Protein AF-A0A660Y628-F1 (afdb_monomer_lite)

Sequence (204 aa):
MGDTSALDGAYSADVEMEMPLGSCGSSYVHLEGGDGSGVTDEVPGSSADARGQAGSVFSVAEFVWELPVGEKFSMALGKLDPTALFDGNEFANDECTQFLADMFVNTTALPWPDYAPGIKLSFLPRGEEGSAISLGIFKADAAWDDMTEDLFAIGEVDLKLLGGNYRAYLWRGSGSWGVGVSLDQPISSHLGAFARFGAPSDPV

pLDDT: mean 91.01, std 10.16, range [39.12, 98.81]

Radius of gyration: 18.22 Å; chains: 1; bounding box: 46×40×44 Å

Structure (mmCIF, N/CA/C/O backbone):
data_AF-A0A660Y628-F1
#
_entry.id   AF-A0A660Y628-F1
#
loop_
_atom_site.group_PDB
_atom_site.id
_atom_site.type_symbol
_atom_site.label_atom_id
_atom_site.label_alt_id
_atom_site.label_comp_id
_atom_site.label_asym_id
_atom_site.label_entity_id
_atom_site.label_seq_id
_atom_site.pdbx_PDB_ins_code
_atom_site.Cartn_x
_atom_site.Cartn_y
_atom_site.Cartn_z
_atom_site.occupancy
_atom_site.B_iso_or_equiv
_atom_site.auth_seq_id
_atom_site.auth_comp_id
_atom_site.auth_asym_id
_atom_site.auth_atom_id
_atom_site.pdbx_PDB_model_num
ATOM 1 N N . MET A 1 1 ? 29.974 -14.293 -25.864 1.00 39.12 1 MET A N 1
ATOM 2 C CA . MET A 1 1 ? 30.949 -14.501 -24.778 1.00 39.12 1 MET A CA 1
ATOM 3 C C . MET A 1 1 ? 30.103 -14.501 -23.528 1.00 39.12 1 MET A C 1
ATOM 5 O O . MET A 1 1 ? 29.488 -13.479 -23.276 1.00 39.12 1 MET A O 1
ATOM 9 N N . GLY A 1 2 ? 29.892 -15.675 -22.928 1.00 46.97 2 GLY A N 1
ATOM 10 C CA . GLY A 1 2 ? 29.049 -15.800 -21.741 1.00 46.97 2 GLY A CA 1
ATOM 11 C C . GLY A 1 2 ? 29.757 -15.125 -20.584 1.00 46.97 2 GLY A C 1
ATOM 12 O O . GLY A 1 2 ? 30.952 -15.366 -20.399 1.00 46.97 2 GLY A O 1
ATOM 13 N N . ASP A 1 3 ? 29.047 -14.243 -19.899 1.00 53.09 3 ASP A N 1
ATOM 14 C CA . ASP A 1 3 ? 29.540 -13.676 -18.661 1.00 53.09 3 ASP A CA 1
ATOM 15 C C . ASP A 1 3 ? 29.746 -14.832 -17.677 1.00 53.09 3 ASP A C 1
ATOM 17 O O . ASP A 1 3 ? 28.879 -15.687 -17.508 1.00 53.09 3 ASP A O 1
ATOM 21 N N . THR A 1 4 ? 30.951 -14.943 -17.133 1.00 50.12 4 THR A N 1
ATOM 22 C CA . THR A 1 4 ? 31.323 -15.987 -16.170 1.00 50.12 4 THR A CA 1
ATOM 23 C C . THR A 1 4 ? 31.282 -15.419 -14.758 1.00 50.12 4 THR A C 1
ATOM 25 O O . THR A 1 4 ? 32.195 -15.671 -13.969 1.00 50.12 4 THR A O 1
ATOM 28 N N . SER A 1 5 ? 30.261 -14.622 -14.440 1.00 57.72 5 SER A N 1
ATOM 29 C CA . SER A 1 5 ? 29.914 -14.407 -13.041 1.00 57.72 5 SER A CA 1
ATOM 30 C C . SER A 1 5 ? 29.309 -15.710 -12.533 1.00 57.72 5 SER A C 1
ATOM 32 O O . SER A 1 5 ? 28.348 -16.221 -13.090 1.00 57.72 5 SER A O 1
ATOM 34 N N . ALA A 1 6 ? 29.929 -16.321 -11.528 1.00 60.81 6 ALA A N 1
ATOM 35 C CA . ALA A 1 6 ? 29.374 -17.504 -10.871 1.00 60.81 6 ALA A CA 1
ATOM 36 C C . ALA A 1 6 ? 28.391 -17.124 -9.748 1.00 60.81 6 ALA A C 1
ATOM 38 O O . ALA A 1 6 ? 28.009 -17.990 -8.961 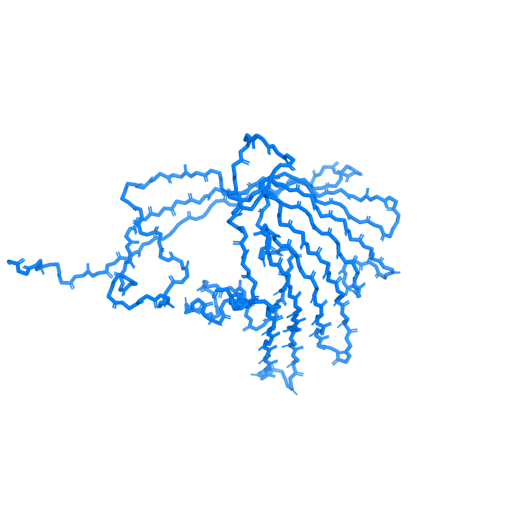1.00 60.81 6 ALA A O 1
ATOM 39 N N . LEU A 1 7 ? 28.073 -15.832 -9.607 1.00 70.62 7 LEU A N 1
ATOM 40 C CA . LEU A 1 7 ? 27.334 -15.302 -8.472 1.00 70.62 7 LEU A CA 1
ATOM 41 C C . LEU A 1 7 ? 26.467 -14.119 -8.917 1.00 70.62 7 LEU A C 1
ATOM 43 O O . LEU A 1 7 ? 26.954 -12.996 -9.041 1.00 70.62 7 LEU A O 1
ATOM 47 N N . ASP A 1 8 ? 25.185 -14.403 -9.126 1.00 81.00 8 ASP A N 1
ATOM 48 C CA . ASP A 1 8 ? 24.147 -13.420 -9.445 1.00 81.00 8 ASP A CA 1
ATOM 49 C C . ASP A 1 8 ? 23.536 -12.943 -8.126 1.00 81.00 8 ASP A C 1
ATOM 51 O O . ASP A 1 8 ? 22.526 -13.447 -7.633 1.00 81.00 8 ASP A O 1
ATOM 55 N N . GLY A 1 9 ? 24.278 -12.058 -7.460 1.00 84.75 9 GLY A N 1
ATOM 56 C CA . GLY A 1 9 ? 23.916 -11.506 -6.160 1.00 84.75 9 GLY A CA 1
ATOM 57 C C . GLY A 1 9 ? 23.172 -10.181 -6.288 1.00 84.75 9 GLY A C 1
ATOM 58 O O . GLY A 1 9 ? 23.475 -9.372 -7.162 1.00 84.75 9 GLY A O 1
ATOM 59 N N . ALA A 1 10 ? 22.251 -9.948 -5.362 1.00 88.31 10 ALA A N 1
ATOM 60 C CA . ALA A 1 10 ? 21.680 -8.638 -5.081 1.00 88.31 10 ALA A CA 1
ATOM 61 C C . ALA A 1 10 ? 21.773 -8.362 -3.581 1.00 88.31 10 ALA A C 1
ATOM 63 O O . ALA A 1 10 ? 21.861 -9.292 -2.772 1.00 88.31 10 ALA A O 1
ATOM 64 N N . TYR A 1 11 ? 21.760 -7.085 -3.222 1.00 87.56 11 TYR A N 1
ATOM 65 C CA . TYR A 1 11 ? 21.512 -6.660 -1.854 1.00 87.56 11 TYR A CA 1
ATOM 66 C C . TYR A 1 11 ? 20.713 -5.355 -1.843 1.00 87.56 11 TYR A C 1
ATOM 68 O O . TYR A 1 11 ? 20.918 -4.482 -2.691 1.00 87.56 11 TYR A O 1
ATOM 76 N N . SER A 1 12 ? 19.872 -5.217 -0.831 1.00 88.75 12 SER A N 1
ATOM 77 C CA . SER A 1 12 ? 19.152 -4.010 -0.438 1.00 88.75 12 SER A CA 1
ATOM 78 C C . SER A 1 12 ? 19.616 -3.582 0.958 1.00 88.75 12 SER A C 1
ATOM 80 O O . SER A 1 12 ? 20.289 -4.332 1.681 1.00 88.75 12 SER A O 1
ATOM 82 N N . ALA A 1 13 ? 19.366 -2.326 1.303 1.00 89.69 13 ALA A N 1
ATOM 83 C CA . ALA A 1 13 ? 19.596 -1.803 2.635 1.00 89.69 13 ALA A CA 1
ATOM 84 C C . ALA A 1 13 ? 18.708 -0.587 2.879 1.00 89.69 13 ALA A C 1
ATOM 86 O O . ALA A 1 13 ? 18.775 0.388 2.124 1.00 89.69 13 ALA A O 1
ATOM 87 N N . ASP A 1 14 ? 18.019 -0.614 4.015 1.00 90.75 14 ASP A N 1
ATOM 88 C CA . ASP A 1 14 ? 17.012 0.382 4.363 1.00 90.75 14 ASP A CA 1
ATOM 89 C C . ASP A 1 14 ? 17.376 1.114 5.648 1.00 90.75 14 ASP A C 1
ATOM 91 O O . ASP A 1 14 ? 17.946 0.564 6.599 1.00 90.75 14 ASP A O 1
ATOM 95 N N . VAL A 1 15 ? 17.068 2.406 5.666 1.00 93.31 15 VAL A N 1
ATOM 96 C CA . VAL A 1 15 ? 17.142 3.250 6.854 1.00 93.31 15 VAL A CA 1
ATOM 97 C C . VAL A 1 15 ? 15.806 3.945 7.023 1.00 93.31 15 VAL A C 1
ATOM 99 O O . VAL A 1 15 ? 15.477 4.891 6.306 1.00 93.31 15 VAL A O 1
ATOM 102 N N . GLU A 1 16 ? 15.077 3.499 8.035 1.00 95.25 16 GLU A N 1
ATOM 103 C CA . GLU A 1 16 ? 13.760 4.007 8.385 1.00 95.25 16 GLU A CA 1
ATOM 104 C C . GLU A 1 16 ? 13.816 4.852 9.659 1.00 95.25 16 GLU A C 1
ATOM 106 O O . GLU A 1 16 ? 14.519 4.538 10.627 1.00 95.25 16 GLU A O 1
ATOM 111 N N . MET A 1 17 ? 13.076 5.956 9.665 1.00 96.75 17 MET A N 1
ATOM 112 C CA . MET A 1 17 ? 12.971 6.861 10.803 1.00 96.75 17 MET A CA 1
ATOM 113 C C . MET A 1 17 ? 11.523 7.284 11.000 1.00 96.75 17 MET A C 1
ATOM 115 O O . MET A 1 17 ? 10.936 7.905 10.119 1.00 96.75 17 MET A O 1
ATOM 119 N N . GLU A 1 18 ? 10.989 7.042 12.195 1.00 96.69 18 GLU A N 1
ATOM 120 C CA . GLU A 1 18 ? 9.685 7.546 12.616 1.00 96.69 18 GLU A CA 1
ATOM 121 C C . GLU A 1 18 ? 9.848 8.630 13.690 1.00 96.69 18 GLU A C 1
ATOM 123 O O . GLU A 1 18 ? 10.599 8.492 14.662 1.00 96.69 18 GLU A O 1
ATOM 128 N N . MET A 1 19 ? 9.144 9.743 13.509 1.00 96.06 19 MET A N 1
ATOM 129 C CA . MET A 1 19 ? 9.219 10.926 14.354 1.00 96.06 19 MET A CA 1
ATOM 130 C C . MET A 1 19 ? 7.818 11.293 14.857 1.00 96.06 19 MET A C 1
ATOM 132 O O . MET A 1 19 ? 7.017 11.831 14.089 1.00 96.06 19 MET A O 1
ATOM 136 N N . PRO A 1 20 ? 7.499 11.081 16.147 1.00 95.38 20 PRO A N 1
ATOM 137 C CA . PRO A 1 20 ? 6.238 11.543 16.713 1.00 95.38 20 PRO A CA 1
ATOM 138 C C . PRO A 1 20 ? 6.240 13.073 16.848 1.00 95.38 20 PRO A C 1
ATOM 140 O O . PRO A 1 20 ? 7.142 13.664 17.444 1.00 95.38 20 PRO A O 1
ATOM 143 N N . LEU A 1 21 ? 5.193 13.725 16.342 1.00 94.19 21 LEU A N 1
ATOM 144 C CA . LEU A 1 21 ? 5.016 15.185 16.326 1.00 94.19 21 LEU A CA 1
ATOM 145 C C . LEU A 1 21 ? 3.908 15.650 17.292 1.00 94.19 21 LEU A C 1
ATOM 147 O O . LEU A 1 21 ? 3.338 16.737 17.153 1.00 94.19 21 LEU A O 1
ATOM 151 N N . GLY A 1 22 ? 3.592 14.829 18.296 1.00 91.25 22 GLY A N 1
ATOM 152 C CA . GLY A 1 22 ? 2.553 15.107 19.285 1.00 91.25 22 GLY A CA 1
ATOM 153 C C . GLY A 1 22 ? 1.164 15.172 18.647 1.00 91.25 22 GLY A C 1
ATOM 154 O O . GLY A 1 22 ? 0.771 14.278 17.908 1.00 91.25 22 GLY A O 1
ATOM 155 N N . SER A 1 23 ? 0.403 16.239 18.912 1.00 89.19 23 SER A N 1
ATOM 156 C CA . SER A 1 23 ? -0.945 16.401 18.339 1.00 89.19 23 SER A CA 1
ATOM 157 C C . SER A 1 23 ? -0.955 16.623 16.823 1.00 89.19 23 SER A C 1
ATOM 159 O O . SER A 1 23 ? -2.022 16.590 16.219 1.00 89.19 23 SER A O 1
ATOM 161 N N . CYS A 1 24 ? 0.205 16.890 16.216 1.00 89.00 24 CYS A N 1
ATOM 162 C CA . CYS A 1 24 ? 0.350 17.073 14.773 1.00 89.00 24 CYS A CA 1
ATOM 163 C C . CYS A 1 24 ? 0.546 15.749 14.012 1.00 89.00 24 CYS A C 1
ATOM 165 O O . CYS A 1 24 ? 0.748 15.795 12.801 1.00 89.00 24 CYS A O 1
ATOM 167 N N . GLY A 1 25 ? 0.487 14.604 14.707 1.00 94.06 25 GLY A N 1
ATOM 168 C CA . GLY A 1 25 ? 0.642 13.269 14.129 1.00 94.06 25 GLY A CA 1
ATOM 169 C C . GLY A 1 25 ? 2.081 12.756 14.175 1.00 94.06 25 GLY A C 1
ATOM 170 O O . GLY A 1 25 ? 2.787 13.002 15.156 1.00 94.06 25 GLY A O 1
ATOM 171 N N . SER A 1 26 ? 2.511 12.050 13.136 1.00 96.81 26 SER A N 1
ATOM 172 C CA . SER A 1 26 ? 3.843 11.450 12.999 1.00 96.81 26 SER A CA 1
ATOM 173 C C . SER A 1 26 ? 4.411 11.728 11.610 1.00 96.81 26 SER A C 1
ATOM 175 O O . SER A 1 26 ? 3.690 12.034 10.660 1.00 96.81 26 SER A O 1
ATOM 177 N N . SER A 1 27 ? 5.731 11.661 11.485 1.00 97.25 27 SER A N 1
ATOM 178 C CA . SER A 1 27 ? 6.386 11.639 10.183 1.00 97.25 27 SER A CA 1
ATOM 179 C C . SER A 1 27 ? 7.268 10.412 10.074 1.00 97.25 27 SER A C 1
ATOM 181 O O . SER A 1 27 ? 7.942 10.054 11.037 1.00 97.25 27 SER A O 1
ATOM 183 N N . TYR A 1 28 ? 7.253 9.795 8.903 1.00 97.38 28 TYR A N 1
ATOM 184 C CA . TYR A 1 28 ? 8.065 8.643 8.558 1.00 97.38 28 TYR A CA 1
ATOM 185 C C . TYR A 1 28 ? 8.943 8.984 7.355 1.00 97.38 28 TYR A C 1
ATOM 187 O O . TYR A 1 28 ? 8.495 9.635 6.407 1.00 97.38 28 TYR A O 1
ATOM 195 N N . VAL A 1 29 ? 10.210 8.587 7.417 1.00 97.25 29 VAL A N 1
ATOM 196 C CA . VAL A 1 29 ? 11.184 8.756 6.339 1.00 97.25 29 VAL A CA 1
ATOM 197 C C . VAL A 1 29 ? 11.852 7.421 6.084 1.00 97.25 29 VAL A C 1
ATOM 199 O O . VAL A 1 29 ? 12.426 6.844 7.006 1.00 97.25 29 VAL A O 1
ATOM 202 N N . HIS A 1 30 ? 11.836 6.997 4.826 1.00 95.44 30 HIS A N 1
ATOM 203 C CA . HIS A 1 30 ? 12.482 5.780 4.362 1.00 95.44 30 HIS A CA 1
ATOM 204 C C . HIS A 1 30 ? 13.565 6.143 3.348 1.00 95.44 30 HIS A C 1
ATOM 206 O O . HIS A 1 30 ? 13.298 6.777 2.319 1.00 95.44 30 HIS A O 1
ATOM 212 N N . LEU A 1 31 ? 14.806 5.782 3.665 1.00 93.88 31 LEU A N 1
ATOM 213 C CA . LEU A 1 31 ? 15.920 5.823 2.732 1.00 93.88 31 LEU A CA 1
ATOM 214 C C . LEU A 1 31 ? 16.268 4.404 2.313 1.00 93.88 31 LEU A C 1
ATOM 216 O O . LEU A 1 31 ? 16.590 3.584 3.163 1.00 93.88 31 LEU A O 1
ATOM 220 N N . GLU A 1 32 ? 16.309 4.174 1.015 1.00 90.38 32 GLU A N 1
ATOM 221 C CA . GLU A 1 32 ? 16.529 2.850 0.451 1.00 90.38 32 GLU A CA 1
ATOM 222 C C . GLU A 1 32 ? 17.784 2.897 -0.425 1.00 90.38 32 GLU A C 1
ATOM 224 O O . GLU A 1 32 ? 17.985 3.839 -1.208 1.00 90.38 32 GLU A O 1
ATOM 229 N N . GLY A 1 33 ? 18.632 1.875 -0.328 1.00 89.69 33 GLY A N 1
ATOM 230 C CA . GLY A 1 33 ? 19.853 1.680 -1.112 1.00 89.69 33 GLY A CA 1
ATOM 231 C C . GLY A 1 33 ? 19.988 0.223 -1.556 1.00 89.69 33 GLY A C 1
ATOM 232 O O . GLY A 1 33 ? 19.339 -0.657 -1.014 1.00 89.69 33 GLY A O 1
ATOM 233 N N . GLY A 1 34 ? 20.800 -0.058 -2.568 1.00 88.38 34 GLY A N 1
ATOM 234 C CA . GLY A 1 34 ? 21.038 -1.436 -3.002 1.00 88.38 34 GLY A CA 1
ATOM 235 C C . GLY A 1 34 ? 21.806 -1.518 -4.311 1.00 88.38 34 GLY A C 1
ATOM 236 O O . GLY A 1 34 ? 22.102 -0.487 -4.918 1.00 88.38 34 GLY A O 1
ATOM 237 N N . ASP A 1 35 ? 22.171 -2.732 -4.708 1.00 87.62 35 ASP A N 1
ATOM 238 C CA . ASP A 1 35 ? 22.799 -3.019 -6.000 1.00 87.62 35 ASP A CA 1
ATOM 239 C C . ASP A 1 35 ? 22.496 -4.463 -6.433 1.00 87.62 35 ASP A C 1
ATOM 241 O O . ASP A 1 35 ? 22.341 -5.365 -5.603 1.00 87.62 35 ASP A O 1
ATOM 245 N N . GLY A 1 36 ? 22.471 -4.675 -7.746 1.00 87.69 36 GLY A N 1
ATOM 246 C CA . GLY A 1 36 ? 22.291 -5.976 -8.381 1.00 87.69 36 GLY A CA 1
ATOM 247 C C . GLY A 1 36 ? 20.835 -6.360 -8.658 1.00 87.69 36 GLY A C 1
ATOM 248 O O . GLY A 1 36 ? 19.901 -5.977 -7.952 1.00 87.69 36 GLY A O 1
ATOM 249 N N . SER A 1 37 ? 20.656 -7.149 -9.719 1.00 87.25 37 SER A N 1
ATOM 250 C CA . SER A 1 37 ? 19.373 -7.764 -10.095 1.00 87.25 37 SER A CA 1
ATOM 251 C C . SER A 1 37 ? 19.186 -9.156 -9.485 1.00 87.25 37 SER A C 1
ATOM 253 O O . SER A 1 37 ? 18.087 -9.702 -9.526 1.00 87.25 37 SER A O 1
ATOM 255 N N . GLY A 1 38 ? 20.246 -9.750 -8.926 1.00 87.75 38 GLY A N 1
ATOM 256 C CA . GLY A 1 38 ? 20.218 -11.146 -8.503 1.00 87.75 38 GLY A CA 1
ATOM 257 C C . GLY A 1 38 ? 19.884 -12.039 -9.695 1.00 87.75 38 GLY A C 1
ATOM 258 O O . GLY A 1 38 ? 20.383 -11.785 -10.777 1.00 87.75 38 GLY A O 1
ATOM 259 N N . VAL A 1 39 ? 19.000 -13.017 -9.496 1.00 88.75 39 VAL A N 1
ATOM 260 C CA . VAL A 1 39 ? 18.474 -13.893 -10.565 1.00 88.75 39 VAL A CA 1
ATOM 261 C C . VAL A 1 39 ? 17.236 -13.322 -11.278 1.00 88.75 39 VAL A C 1
ATOM 263 O O . VAL A 1 39 ? 16.619 -14.002 -12.103 1.00 88.75 39 VAL A O 1
ATOM 266 N N . THR A 1 40 ? 16.799 -12.110 -10.916 1.00 88.06 40 THR A N 1
ATOM 267 C CA . THR A 1 40 ? 15.555 -11.507 -11.426 1.00 88.06 40 THR A CA 1
ATOM 268 C C . THR A 1 40 ? 15.677 -11.068 -12.889 1.00 88.06 40 THR A C 1
ATOM 270 O O . THR A 1 40 ? 14.671 -10.962 -13.590 1.00 88.06 40 THR A O 1
ATOM 273 N N . ASP A 1 41 ? 16.890 -10.845 -13.392 1.00 86.50 41 ASP A N 1
ATOM 274 C CA . ASP A 1 41 ? 17.153 -10.574 -14.807 1.00 86.50 41 ASP A CA 1
ATOM 275 C C . ASP A 1 41 ? 17.005 -11.822 -15.697 1.00 86.50 41 ASP A C 1
ATOM 277 O O . ASP A 1 41 ? 16.574 -11.687 -16.847 1.00 86.50 41 ASP A O 1
ATOM 281 N N . GLU A 1 42 ? 17.253 -13.035 -15.185 1.00 89.56 42 GLU A N 1
ATOM 282 C CA . GLU A 1 42 ? 16.876 -14.277 -15.880 1.00 89.56 42 GLU A CA 1
ATOM 283 C C . GLU A 1 42 ? 15.440 -14.734 -15.603 1.00 89.56 42 GLU A C 1
ATOM 285 O O . GLU A 1 42 ? 14.797 -15.320 -16.484 1.00 89.56 42 GLU A O 1
ATOM 290 N N . VAL A 1 43 ? 14.940 -14.507 -14.385 1.00 89.38 43 VAL A N 1
ATOM 291 C CA . VAL A 1 43 ? 13.608 -14.928 -13.932 1.00 89.38 43 VAL A CA 1
ATOM 292 C C . VAL A 1 43 ? 12.826 -13.713 -13.419 1.00 89.38 43 VAL A C 1
ATOM 294 O O . VAL A 1 43 ? 12.764 -13.476 -12.214 1.00 89.38 43 VAL A O 1
ATOM 297 N N . PRO A 1 44 ? 12.179 -12.946 -14.316 1.00 89.31 44 PRO A N 1
ATOM 298 C CA . PRO A 1 44 ? 11.435 -11.752 -13.927 1.00 89.31 44 PRO A CA 1
ATOM 299 C C . PRO A 1 44 ? 10.390 -12.031 -12.839 1.00 89.31 44 PRO A C 1
ATOM 301 O O . PRO A 1 44 ? 9.612 -12.984 -12.945 1.00 89.31 44 PRO A O 1
ATOM 304 N N . GLY A 1 45 ? 10.368 -11.181 -11.811 1.00 87.06 45 GLY A N 1
ATOM 305 C CA . GLY A 1 45 ? 9.453 -11.267 -10.669 1.00 87.06 45 GLY A CA 1
ATOM 306 C C . GLY A 1 45 ? 9.820 -12.311 -9.608 1.00 87.06 45 GLY A C 1
ATOM 307 O O . GLY A 1 45 ? 8.965 -12.725 -8.822 1.00 87.06 45 GLY A O 1
ATOM 308 N N . SER A 1 46 ? 11.065 -12.803 -9.610 1.00 88.62 46 SER A N 1
ATOM 309 C CA . SER A 1 46 ? 11.544 -13.748 -8.595 1.00 88.62 46 SER A CA 1
ATOM 310 C C . SER A 1 46 ? 11.878 -13.112 -7.246 1.00 88.62 46 SER A C 1
ATOM 312 O O . SER A 1 46 ? 11.910 -13.831 -6.247 1.00 88.62 46 SER A O 1
ATOM 314 N N . SER A 1 47 ? 12.165 -11.809 -7.228 1.00 88.88 47 SER A N 1
ATOM 315 C CA . SER A 1 47 ? 12.568 -11.066 -6.036 1.00 88.88 47 SER A CA 1
ATOM 316 C C . SER A 1 47 ? 12.094 -9.621 -6.142 1.00 88.88 47 SER A C 1
ATOM 318 O O . SER A 1 47 ? 12.682 -8.856 -6.909 1.00 88.88 47 SER A O 1
ATOM 320 N N . ALA A 1 48 ? 11.108 -9.255 -5.327 1.00 86.94 48 ALA A N 1
ATOM 321 C CA . ALA A 1 48 ? 10.590 -7.892 -5.238 1.00 86.94 48 ALA A CA 1
ATOM 322 C C . ALA A 1 48 ? 11.625 -6.916 -4.649 1.00 86.94 48 ALA A C 1
ATOM 324 O O . ALA A 1 48 ? 11.589 -5.729 -4.939 1.00 86.94 48 ALA A O 1
ATOM 325 N N . ASP A 1 49 ? 12.600 -7.443 -3.904 1.00 85.75 49 ASP A N 1
ATOM 326 C CA . ASP A 1 49 ? 13.691 -6.689 -3.272 1.00 85.75 49 ASP A CA 1
ATOM 327 C C . ASP A 1 49 ? 14.932 -6.508 -4.185 1.00 85.75 49 ASP A C 1
ATOM 329 O O . ASP A 1 49 ? 15.976 -5.982 -3.799 1.00 85.75 49 ASP A O 1
ATOM 333 N N . ALA A 1 50 ? 14.877 -7.006 -5.429 1.00 85.75 50 ALA A N 1
ATOM 334 C CA . ALA A 1 50 ? 15.988 -6.862 -6.370 1.00 85.75 50 ALA A CA 1
ATOM 335 C C . ALA A 1 50 ? 15.926 -5.499 -7.078 1.00 85.75 50 ALA A C 1
ATOM 337 O O . ALA A 1 50 ? 15.026 -5.225 -7.867 1.00 85.75 50 ALA A O 1
ATOM 338 N N . ARG A 1 51 ? 16.933 -4.654 -6.846 1.00 79.00 51 ARG A N 1
ATOM 339 C CA . ARG A 1 51 ? 16.910 -3.233 -7.244 1.00 79.00 51 ARG A CA 1
ATOM 340 C C . ARG A 1 51 ? 17.259 -3.008 -8.713 1.00 79.00 51 ARG A C 1
ATOM 342 O O . ARG A 1 51 ? 16.858 -2.004 -9.297 1.00 79.00 51 ARG A O 1
ATOM 349 N N . GLY A 1 52 ? 18.077 -3.887 -9.298 1.00 72.06 52 GLY A N 1
ATOM 350 C CA . GLY A 1 52 ? 18.519 -3.806 -10.698 1.00 72.06 52 GLY A CA 1
ATOM 351 C C . GLY A 1 52 ? 19.285 -2.529 -11.083 1.00 72.06 52 GLY A C 1
ATOM 352 O O . GLY A 1 52 ? 19.595 -2.323 -12.258 1.00 72.06 52 GLY A O 1
ATOM 353 N N . GLN A 1 53 ? 19.602 -1.659 -10.118 1.00 64.44 53 GLN A N 1
ATOM 354 C CA . GLN A 1 53 ? 20.356 -0.425 -10.315 1.00 64.44 53 GLN A CA 1
ATOM 355 C C . GLN A 1 53 ? 21.832 -0.645 -10.004 1.00 64.44 53 GLN A C 1
ATOM 357 O O . GLN A 1 53 ? 22.170 -1.207 -8.970 1.00 64.44 53 GLN A O 1
ATOM 362 N N . ALA A 1 54 ? 22.699 -0.142 -10.885 1.00 58.84 54 ALA A N 1
ATOM 363 C CA . ALA A 1 54 ? 24.139 -0.133 -10.671 1.00 58.84 54 ALA A CA 1
ATOM 364 C C . ALA A 1 54 ? 24.558 1.117 -9.886 1.00 58.84 54 ALA A C 1
ATOM 366 O O . ALA A 1 54 ? 24.308 2.244 -10.324 1.00 58.84 54 ALA A O 1
ATOM 367 N N . GLY A 1 55 ? 25.283 0.917 -8.785 1.00 61.81 55 GLY A N 1
ATOM 368 C CA . GLY A 1 55 ? 25.808 2.001 -7.963 1.00 61.81 55 GLY A CA 1
ATOM 369 C C . GLY A 1 55 ? 24.966 2.217 -6.713 1.00 61.81 55 GLY A C 1
ATOM 370 O O . GLY A 1 55 ? 23.874 2.764 -6.772 1.00 61.81 55 GLY A O 1
ATOM 371 N N . SER A 1 56 ? 25.544 1.824 -5.581 1.00 63.41 56 SER A N 1
ATOM 372 C CA . SER A 1 56 ? 25.012 1.816 -4.214 1.00 63.41 56 SER A CA 1
ATOM 373 C C . SER A 1 56 ? 24.571 3.192 -3.675 1.00 63.41 56 SER A C 1
ATOM 375 O O . SER A 1 56 ? 25.134 3.703 -2.702 1.00 63.41 56 SER A O 1
ATOM 377 N N . VAL A 1 57 ? 23.600 3.844 -4.309 1.00 75.62 57 VAL A N 1
ATOM 378 C CA . VAL A 1 57 ? 23.119 5.169 -3.914 1.00 75.62 57 VAL A CA 1
ATOM 379 C C . VAL A 1 57 ? 21.877 5.013 -3.049 1.00 75.62 57 VAL A C 1
ATOM 381 O O . VAL A 1 57 ? 20.870 4.471 -3.486 1.00 75.62 57 VAL A O 1
ATOM 384 N N . PHE A 1 58 ? 21.944 5.529 -1.822 1.00 85.12 58 PHE A N 1
ATOM 385 C CA . PHE A 1 58 ? 20.752 5.719 -1.005 1.00 85.12 58 PHE A CA 1
ATOM 386 C C . PHE A 1 58 ? 19.926 6.873 -1.563 1.00 85.12 58 PHE A C 1
ATOM 388 O O . PHE A 1 58 ? 20.451 7.967 -1.799 1.00 85.12 58 PHE A O 1
ATOM 395 N N . SER A 1 59 ? 18.630 6.644 -1.727 1.00 89.12 59 SER A N 1
ATOM 396 C CA . SER A 1 59 ? 17.667 7.659 -2.138 1.00 89.12 59 SER A CA 1
ATOM 397 C C . SER A 1 59 ? 16.523 7.740 -1.135 1.00 89.12 59 SER A C 1
ATOM 399 O O . SER A 1 59 ? 16.283 6.802 -0.383 1.00 89.12 59 SER A O 1
ATOM 401 N N . VAL A 1 60 ? 15.830 8.879 -1.100 1.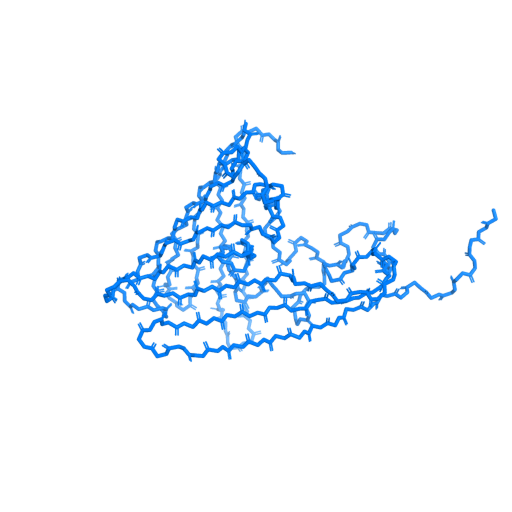00 90.94 60 VAL A N 1
ATOM 402 C CA . VAL A 1 60 ? 14.594 8.998 -0.320 1.00 90.94 60 VAL A CA 1
ATOM 403 C C . VAL A 1 60 ? 13.506 8.224 -1.059 1.00 90.94 60 VAL A C 1
ATOM 405 O O . VAL A 1 60 ? 12.995 8.713 -2.073 1.00 90.94 60 VAL A O 1
ATOM 408 N N . ALA A 1 61 ? 13.170 7.036 -0.564 1.00 92.25 61 ALA A N 1
ATOM 409 C CA . ALA A 1 61 ? 12.053 6.241 -1.055 1.00 92.25 61 ALA A CA 1
ATOM 410 C C . ALA A 1 61 ? 10.747 6.910 -0.620 1.00 92.25 61 ALA A C 1
ATOM 412 O O . ALA A 1 61 ? 10.012 7.412 -1.469 1.00 92.25 61 ALA A O 1
ATOM 413 N N . GLU A 1 62 ? 10.564 7.101 0.688 1.00 96.06 62 GLU A N 1
ATOM 414 C CA . GLU A 1 62 ? 9.339 7.662 1.257 1.00 96.06 62 GLU A CA 1
ATOM 415 C C . GLU A 1 62 ? 9.593 8.858 2.168 1.00 96.06 62 GLU A C 1
ATOM 417 O O . GLU A 1 62 ? 10.581 8.953 2.902 1.00 96.06 62 GLU A O 1
ATOM 422 N N . PHE A 1 63 ? 8.632 9.772 2.139 1.00 97.12 63 PHE A N 1
ATOM 423 C CA . PHE A 1 63 ? 8.451 10.810 3.135 1.00 97.12 63 PHE A CA 1
ATOM 424 C C . PHE A 1 63 ? 6.956 10.926 3.395 1.00 97.12 63 PHE A C 1
ATOM 426 O O . PHE A 1 63 ? 6.216 11.433 2.549 1.00 97.12 63 PHE A O 1
ATOM 433 N N . VAL A 1 64 ? 6.522 10.480 4.565 1.00 98.00 64 VAL A N 1
ATOM 434 C CA . VAL A 1 64 ? 5.121 10.474 4.968 1.00 98.00 64 VAL A CA 1
ATOM 435 C C . VAL A 1 64 ? 4.948 11.437 6.129 1.00 98.00 64 VAL A C 1
ATOM 437 O O . VAL A 1 64 ? 5.711 11.428 7.098 1.00 98.00 64 VAL A O 1
ATOM 440 N N . TRP A 1 65 ? 3.921 12.272 6.045 1.00 98.00 65 TRP A N 1
ATOM 441 C CA . TRP A 1 65 ? 3.349 12.935 7.204 1.00 98.00 65 TRP A CA 1
ATOM 442 C C . TRP A 1 65 ? 1.944 12.391 7.414 1.00 98.00 65 TRP A C 1
ATOM 444 O O . TRP A 1 65 ? 1.054 12.634 6.598 1.00 98.00 65 TRP A O 1
ATOM 454 N N . GLU A 1 66 ? 1.753 11.667 8.511 1.00 97.31 66 GLU A N 1
ATOM 455 C CA . GLU A 1 66 ? 0.446 11.220 8.967 1.00 97.31 66 GLU A CA 1
ATOM 456 C C . GLU A 1 66 ? -0.088 12.183 10.020 1.00 97.31 66 GLU A C 1
ATOM 458 O O . GLU A 1 66 ? 0.623 12.576 10.945 1.00 97.31 66 GLU A O 1
ATOM 463 N N . LEU A 1 67 ? -1.350 12.581 9.891 1.00 96.06 67 LEU A N 1
ATOM 464 C CA . LEU A 1 67 ? -1.986 13.503 10.815 1.00 96.06 67 LEU A CA 1
ATOM 465 C C . LEU A 1 67 ? -3.420 13.085 11.154 1.00 96.06 67 LEU A C 1
ATOM 467 O O . LEU A 1 67 ? -4.214 12.770 10.261 1.00 96.06 67 LEU A O 1
ATOM 471 N N . PRO A 1 68 ? -3.802 13.157 12.440 1.00 95.56 68 PRO A N 1
ATOM 472 C CA . PRO A 1 68 ? -5.184 12.976 12.840 1.00 95.56 68 PRO A CA 1
ATOM 473 C C . PRO A 1 68 ? -6.028 14.170 12.379 1.00 95.56 68 PRO A C 1
ATOM 475 O O . PRO A 1 68 ? -5.672 15.336 12.567 1.00 95.56 68 PRO A O 1
ATOM 478 N N . VAL A 1 69 ? -7.195 13.884 11.810 1.00 95.00 69 VAL A N 1
ATOM 479 C CA . VAL A 1 69 ? -8.187 14.875 11.382 1.00 95.00 69 VAL A CA 1
ATOM 480 C C . VAL A 1 69 ? -9.454 14.676 12.216 1.00 95.00 69 VAL A C 1
ATOM 482 O O . VAL A 1 69 ? -10.363 13.911 11.890 1.00 95.00 69 VAL A O 1
ATOM 485 N N . GLY A 1 70 ? -9.512 15.366 13.354 1.00 92.62 70 GLY A N 1
ATOM 486 C CA . GLY A 1 70 ? -10.529 15.094 14.372 1.00 92.62 70 GLY A CA 1
ATOM 487 C C . GLY A 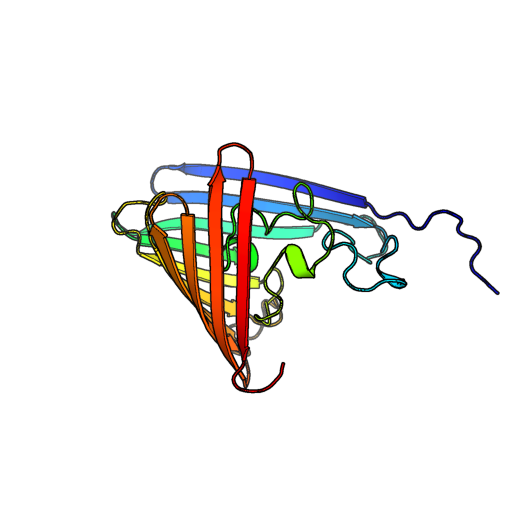1 70 ? -10.337 13.711 15.004 1.00 92.62 70 GLY A C 1
ATOM 488 O O . GLY A 1 70 ? -9.221 13.216 15.093 1.00 92.62 70 GLY A O 1
ATOM 489 N N . GLU A 1 71 ? -11.422 13.088 15.468 1.00 93.00 71 GLU A N 1
ATOM 490 C CA . GLU A 1 71 ? -11.345 11.820 16.221 1.00 93.00 71 GLU A CA 1
ATOM 491 C C . GLU A 1 71 ? -11.444 10.557 15.356 1.00 93.00 71 GLU A C 1
ATOM 493 O O . GLU A 1 71 ? -11.178 9.459 15.834 1.00 93.00 71 GLU A O 1
ATOM 498 N N . LYS A 1 72 ? -11.920 10.684 14.114 1.00 96.81 72 LYS A N 1
ATOM 499 C CA . LYS A 1 72 ? -12.303 9.536 13.274 1.00 96.81 72 LYS A CA 1
ATOM 500 C C . LYS A 1 72 ? -11.692 9.565 11.888 1.00 96.81 72 LYS A C 1
ATOM 502 O O . LYS A 1 72 ? -12.067 8.738 11.065 1.00 96.81 72 LYS A O 1
ATOM 507 N N . PHE A 1 73 ? -10.820 10.521 11.603 1.00 97.81 73 PHE A N 1
ATOM 508 C CA . PHE A 1 73 ? -10.132 10.563 10.328 1.00 97.81 73 PHE A CA 1
ATOM 509 C C . PHE A 1 73 ? -8.633 10.659 10.546 1.00 97.81 73 PHE A C 1
ATOM 511 O O . PHE A 1 73 ? -8.180 11.282 11.503 1.00 97.81 73 PHE A O 1
ATOM 518 N N . SER A 1 74 ? -7.888 10.045 9.640 1.00 97.69 74 SER A N 1
ATOM 519 C CA . SER A 1 74 ? -6.443 10.199 9.515 1.00 97.69 74 SER A CA 1
ATOM 520 C C . SER A 1 74 ? -6.129 10.567 8.073 1.00 97.69 74 SER A C 1
ATOM 522 O O . SER A 1 74 ? -6.827 10.130 7.152 1.00 97.69 74 SER A O 1
ATOM 524 N N . MET A 1 75 ? -5.119 11.401 7.878 1.00 98.12 75 MET A N 1
ATOM 525 C CA . MET A 1 75 ? -4.645 11.800 6.565 1.00 98.12 75 MET A CA 1
ATOM 526 C C . MET A 1 75 ? -3.147 11.551 6.473 1.00 98.12 75 MET A C 1
ATOM 528 O O . MET A 1 75 ? -2.423 11.919 7.387 1.00 98.12 75 MET A O 1
ATOM 532 N N . ALA A 1 76 ? -2.697 10.969 5.367 1.00 98.25 76 ALA A N 1
ATOM 533 C CA . ALA A 1 76 ? -1.287 10.839 5.025 1.00 98.25 76 ALA A CA 1
ATOM 534 C C . ALA A 1 76 ? -1.002 11.674 3.775 1.00 98.25 76 ALA A C 1
ATOM 536 O O . ALA A 1 76 ? -1.806 11.671 2.841 1.00 98.25 76 ALA A O 1
ATOM 537 N N . LEU A 1 77 ? 0.112 12.400 3.749 1.00 97.69 77 LEU A N 1
ATOM 538 C CA . LEU A 1 77 ? 0.570 13.145 2.576 1.00 97.69 77 LEU A CA 1
ATOM 539 C C . LEU A 1 77 ? 2.094 13.123 2.468 1.00 97.69 77 LEU A C 1
ATOM 541 O O . LEU A 1 77 ? 2.788 13.065 3.483 1.00 97.69 77 LEU A O 1
ATOM 545 N N . GLY A 1 78 ? 2.604 13.231 1.244 1.00 97.00 78 GLY A N 1
ATOM 546 C CA . GLY A 1 78 ? 4.038 13.310 0.974 1.00 97.00 78 GLY A CA 1
ATOM 547 C C . GLY A 1 78 ? 4.437 12.484 -0.241 1.00 97.00 78 GLY A C 1
ATOM 548 O O . GLY A 1 78 ? 3.660 12.404 -1.191 1.00 97.00 78 GLY A O 1
ATOM 549 N N . LYS A 1 79 ? 5.642 11.904 -0.210 1.00 97.44 79 LYS A N 1
ATOM 550 C CA . LYS A 1 79 ? 6.080 10.867 -1.151 1.00 97.44 79 LYS A CA 1
ATOM 551 C C . LYS A 1 79 ? 5.746 9.524 -0.514 1.00 97.44 79 LYS A C 1
ATOM 553 O O . LYS A 1 79 ? 6.396 9.131 0.449 1.00 97.44 79 LYS A O 1
ATOM 558 N N . LEU A 1 80 ? 4.675 8.913 -0.985 1.00 97.56 80 LEU A N 1
ATOM 559 C CA . LEU A 1 80 ? 4.014 7.789 -0.344 1.00 97.56 80 LEU A CA 1
ATOM 560 C C . LEU A 1 80 ? 4.248 6.521 -1.157 1.00 97.56 80 LEU A C 1
ATOM 562 O O . LEU A 1 80 ? 4.205 6.594 -2.383 1.00 97.56 80 LEU A O 1
ATOM 566 N N . ASP A 1 81 ? 4.388 5.380 -0.493 1.00 96.06 81 ASP A N 1
ATOM 567 C CA . ASP A 1 81 ? 4.185 4.075 -1.116 1.00 96.06 81 ASP A CA 1
ATOM 568 C C . ASP A 1 81 ? 2.682 3.727 -1.136 1.00 96.06 81 ASP A C 1
ATOM 570 O O . ASP A 1 81 ? 2.082 3.471 -0.084 1.00 96.06 81 ASP A O 1
ATOM 574 N N . PRO A 1 82 ? 2.012 3.714 -2.303 1.00 95.81 82 PRO A N 1
ATOM 575 C CA . PRO A 1 82 ? 0.606 3.331 -2.371 1.00 95.81 82 PRO A CA 1
ATOM 576 C C . PRO A 1 82 ? 0.358 1.883 -1.921 1.00 95.81 82 PRO A C 1
ATOM 578 O O . PRO A 1 82 ? -0.735 1.595 -1.430 1.00 95.81 82 PRO A O 1
ATOM 581 N N . THR A 1 83 ? 1.348 0.998 -2.064 1.00 94.25 83 THR A N 1
ATOM 582 C CA . THR A 1 83 ? 1.255 -0.436 -1.760 1.00 94.25 83 THR A CA 1
ATOM 583 C C . THR A 1 83 ? 1.392 -0.750 -0.268 1.00 94.25 83 THR A C 1
ATOM 585 O O . THR A 1 83 ? 0.841 -1.745 0.203 1.00 94.25 83 THR A O 1
ATOM 588 N N . ALA A 1 84 ? 2.040 0.136 0.494 1.00 93.25 84 ALA A N 1
ATOM 589 C CA . ALA A 1 84 ? 2.033 0.113 1.956 1.00 93.25 84 ALA A CA 1
ATOM 590 C C . ALA A 1 84 ? 0.731 0.701 2.538 1.00 93.25 84 ALA A C 1
ATOM 592 O O . ALA A 1 84 ? 0.324 0.395 3.661 1.00 93.25 84 ALA A O 1
ATOM 593 N N . LEU A 1 85 ? 0.046 1.563 1.778 1.00 95.56 85 LEU A N 1
ATOM 594 C CA . LEU A 1 85 ? -1.136 2.295 2.241 1.00 95.56 85 LEU A CA 1
ATOM 595 C C . LEU A 1 85 ? -2.478 1.642 1.884 1.00 95.56 85 LEU A C 1
ATOM 597 O O . LEU A 1 85 ? -3.485 1.970 2.526 1.00 95.56 85 LEU A O 1
ATOM 601 N N . PHE A 1 86 ? -2.503 0.781 0.872 1.00 97.12 86 PHE A N 1
ATOM 602 C CA . PHE A 1 86 ? -3.668 0.069 0.343 1.00 97.12 86 PHE A CA 1
ATOM 603 C C . PHE A 1 86 ? -3.292 -1.390 0.055 1.00 97.12 86 PHE A C 1
ATOM 605 O O . PHE A 1 86 ? -2.116 -1.709 -0.034 1.00 97.12 86 PHE A O 1
ATOM 612 N N . ASP A 1 87 ? -4.272 -2.283 -0.109 1.00 94.81 87 ASP A N 1
ATOM 613 C CA . ASP A 1 87 ? -4.029 -3.717 -0.366 1.00 94.81 87 ASP A CA 1
ATOM 614 C C . ASP A 1 87 ? -3.184 -4.415 0.716 1.00 94.81 87 ASP A C 1
ATOM 616 O O . ASP A 1 87 ? -2.496 -5.396 0.441 1.00 94.81 87 ASP A O 1
ATOM 620 N N . GLY A 1 88 ? -3.255 -3.946 1.967 1.00 94.38 88 GLY A N 1
ATOM 621 C CA . GLY A 1 88 ? -2.562 -4.595 3.080 1.00 94.38 88 GLY A CA 1
ATOM 622 C C . GLY A 1 88 ? -2.936 -6.077 3.209 1.00 94.38 88 GLY A C 1
ATOM 623 O O . GLY A 1 88 ? -4.032 -6.497 2.815 1.00 94.38 88 GLY A O 1
ATOM 624 N N . ASN A 1 89 ? -2.035 -6.877 3.773 1.00 94.81 89 ASN A N 1
ATOM 625 C CA . ASN A 1 89 ? -2.249 -8.298 4.019 1.00 94.81 89 ASN A CA 1
ATOM 626 C C . ASN A 1 89 ? -1.381 -8.765 5.197 1.00 94.81 89 ASN A C 1
ATOM 628 O O . ASN A 1 89 ? -0.251 -8.326 5.340 1.00 94.81 89 ASN A O 1
ATOM 632 N N . GLU A 1 90 ? -1.899 -9.647 6.051 1.00 94.88 90 GLU A N 1
ATOM 633 C CA . GLU A 1 90 ? -1.139 -10.162 7.207 1.00 94.88 90 GLU A CA 1
ATOM 634 C C . GLU A 1 90 ? -0.161 -11.288 6.822 1.00 94.88 90 GLU A C 1
ATOM 636 O O . GLU A 1 90 ? 0.784 -11.587 7.548 1.00 94.88 90 GLU A O 1
ATOM 641 N N . PHE A 1 91 ? -0.399 -11.956 5.691 1.00 94.94 91 PHE A N 1
ATOM 642 C CA . PHE A 1 91 ? 0.386 -13.108 5.233 1.00 94.94 91 PHE A CA 1
ATOM 643 C C . PHE A 1 91 ? 1.108 -12.841 3.905 1.00 94.94 91 PHE A C 1
ATOM 645 O O . PHE A 1 91 ? 1.633 -13.784 3.321 1.00 94.94 91 PHE A O 1
ATOM 652 N N . ALA A 1 92 ? 1.079 -11.599 3.424 1.00 93.69 92 ALA A N 1
ATOM 653 C CA . ALA A 1 92 ? 1.689 -11.088 2.198 1.00 93.69 92 ALA A CA 1
ATOM 654 C C . ALA A 1 92 ? 2.012 -9.579 2.385 1.00 93.69 92 ALA A C 1
ATOM 656 O O . ALA A 1 92 ? 1.737 -9.049 3.455 1.00 93.69 92 ALA A O 1
ATOM 657 N N . ASN A 1 93 ? 2.543 -8.891 1.365 1.00 91.00 93 ASN A N 1
ATOM 658 C CA . ASN A 1 93 ? 3.070 -7.503 1.382 1.00 91.00 93 ASN A CA 1
ATOM 659 C C . ASN A 1 93 ? 4.484 -7.308 1.965 1.00 91.00 93 ASN A C 1
ATOM 661 O O . ASN A 1 93 ? 4.919 -6.166 2.006 1.00 91.00 93 ASN A O 1
ATOM 665 N N . ASP A 1 94 ? 5.202 -8.357 2.380 1.00 90.62 94 ASP A N 1
ATOM 666 C CA . ASP A 1 94 ? 6.582 -8.221 2.882 1.00 90.62 94 ASP A CA 1
ATOM 667 C C . ASP A 1 94 ? 7.545 -9.193 2.176 1.00 90.62 94 ASP A C 1
ATOM 669 O O . ASP A 1 94 ? 7.496 -10.421 2.342 1.00 90.62 94 ASP A O 1
ATOM 673 N N . GLU A 1 95 ? 8.438 -8.625 1.373 1.00 87.75 95 GLU A N 1
ATOM 674 C CA . GLU A 1 95 ? 9.463 -9.328 0.611 1.00 87.75 95 GLU A CA 1
ATOM 675 C C . GLU A 1 95 ? 10.645 -9.825 1.445 1.00 87.75 95 GLU A C 1
ATOM 677 O O . GLU A 1 95 ? 11.276 -10.827 1.096 1.00 87.75 95 GLU A O 1
ATOM 682 N N . CYS A 1 96 ? 10.891 -9.197 2.592 1.00 87.56 96 CYS A N 1
ATOM 683 C CA . CYS A 1 96 ? 11.973 -9.539 3.503 1.00 87.56 96 CYS A CA 1
ATOM 684 C C . CYS A 1 96 ? 11.632 -10.743 4.393 1.00 87.56 96 CYS A C 1
ATOM 686 O O . CYS A 1 96 ? 12.513 -11.549 4.720 1.00 87.56 96 CYS A O 1
ATOM 688 N N . THR A 1 97 ? 10.371 -10.884 4.816 1.00 89.88 97 THR A N 1
ATOM 689 C CA . THR A 1 97 ? 9.980 -11.885 5.826 1.00 89.88 97 THR A CA 1
ATOM 690 C C . THR A 1 97 ? 8.950 -12.914 5.365 1.00 89.88 97 THR A C 1
ATOM 692 O O . THR A 1 97 ? 8.872 -13.986 5.978 1.00 89.88 97 THR A O 1
ATOM 695 N N . GLN A 1 98 ? 8.196 -12.655 4.290 1.00 92.38 98 GLN A N 1
ATOM 696 C CA . GLN A 1 98 ? 7.114 -13.543 3.848 1.00 92.38 98 GLN A CA 1
ATOM 697 C C . GLN A 1 98 ? 7.385 -14.170 2.478 1.00 92.38 98 GLN A C 1
ATOM 699 O O . GLN A 1 98 ? 7.559 -15.390 2.389 1.00 92.38 98 GLN A O 1
ATOM 704 N N . PHE A 1 99 ? 7.419 -13.372 1.407 1.00 93.62 99 PHE A N 1
ATOM 705 C CA . PHE A 1 99 ? 7.561 -13.881 0.042 1.00 93.62 99 PHE A CA 1
ATOM 706 C C . PHE A 1 99 ? 8.539 -13.060 -0.774 1.00 93.62 99 PHE A C 1
ATOM 708 O O . PHE A 1 99 ? 8.297 -11.898 -1.014 1.00 93.62 99 PHE A O 1
ATOM 715 N N . LEU A 1 100 ? 9.551 -13.697 -1.354 1.00 91.31 100 LEU A N 1
ATOM 716 C CA . LEU A 1 100 ? 10.434 -12.995 -2.289 1.00 91.31 100 LEU A CA 1
ATOM 717 C C . LEU A 1 100 ? 9.748 -12.671 -3.625 1.00 91.31 100 LEU A C 1
ATOM 719 O O . LEU A 1 100 ? 10.000 -11.627 -4.208 1.00 91.31 100 LEU A O 1
ATOM 723 N N . ALA A 1 101 ? 8.893 -13.564 -4.131 1.00 91.00 101 ALA A N 1
ATOM 724 C CA . ALA A 1 101 ? 8.319 -13.421 -5.468 1.00 91.00 101 ALA A CA 1
ATOM 725 C C . ALA A 1 101 ? 7.195 -12.373 -5.515 1.00 91.00 101 ALA A C 1
ATOM 727 O O . ALA A 1 101 ? 6.194 -12.510 -4.805 1.00 91.00 101 ALA A O 1
ATOM 728 N N . ASP A 1 102 ? 7.305 -11.420 -6.442 1.00 88.00 102 ASP A N 1
ATOM 729 C CA . ASP A 1 102 ? 6.464 -10.219 -6.565 1.00 88.00 102 ASP A CA 1
ATOM 730 C C . ASP A 1 102 ? 4.964 -10.530 -6.537 1.00 88.00 102 ASP A C 1
ATOM 732 O O . ASP A 1 102 ? 4.183 -9.845 -5.882 1.00 88.00 102 ASP A O 1
ATOM 736 N N . MET A 1 103 ? 4.551 -11.615 -7.206 1.00 88.12 103 MET A N 1
ATOM 737 C CA . MET A 1 103 ? 3.138 -12.003 -7.317 1.00 88.12 103 MET A CA 1
ATOM 738 C C . MET A 1 103 ? 2.467 -12.312 -5.971 1.00 88.12 103 MET A C 1
ATOM 740 O O . MET A 1 103 ? 1.236 -12.345 -5.893 1.00 88.12 103 MET A O 1
ATOM 744 N N . PHE A 1 104 ? 3.262 -12.597 -4.938 1.00 90.81 104 PHE A N 1
ATOM 745 C CA . PHE A 1 104 ? 2.782 -12.855 -3.587 1.00 90.81 104 PHE A CA 1
ATOM 746 C C . PHE A 1 104 ? 3.029 -11.684 -2.638 1.00 90.81 104 PHE A C 1
ATOM 748 O O . PHE A 1 104 ? 2.363 -11.643 -1.610 1.00 90.81 104 PHE A O 1
ATOM 755 N N . VAL A 1 105 ? 3.885 -10.716 -2.981 1.00 92.06 105 VAL A N 1
ATOM 756 C CA . VAL A 1 105 ? 4.108 -9.515 -2.161 1.00 92.06 105 VAL A CA 1
ATOM 757 C C . VAL A 1 105 ? 2.890 -8.606 -2.286 1.00 92.06 105 VAL A C 1
ATOM 759 O O . VAL A 1 105 ? 2.036 -8.613 -1.399 1.00 92.06 105 VAL A O 1
ATOM 762 N N . ASN A 1 106 ? 2.689 -7.961 -3.433 1.00 90.56 106 ASN A N 1
ATOM 763 C CA . ASN A 1 106 ? 1.569 -7.042 -3.666 1.00 90.56 106 ASN A CA 1
ATOM 764 C C . ASN A 1 106 ? 0.583 -7.613 -4.695 1.00 90.56 106 ASN A C 1
ATOM 766 O O . ASN A 1 106 ? 0.892 -8.533 -5.457 1.00 90.56 106 ASN A O 1
ATOM 770 N N . THR A 1 107 ? -0.644 -7.087 -4.743 1.00 89.88 107 THR A N 1
ATOM 771 C CA . THR A 1 107 ? -1.562 -7.429 -5.836 1.00 89.88 107 THR A CA 1
ATOM 772 C C . THR A 1 107 ? -1.021 -6.954 -7.187 1.00 89.88 107 THR A C 1
ATOM 774 O O . THR A 1 107 ? -0.723 -5.777 -7.375 1.00 89.88 107 THR A O 1
ATOM 777 N N . THR A 1 108 ? -0.977 -7.855 -8.169 1.00 85.94 108 THR A N 1
ATOM 778 C CA . THR A 1 108 ? -0.657 -7.522 -9.570 1.00 85.94 108 THR A CA 1
ATOM 779 C C . THR A 1 108 ? -1.867 -6.993 -10.342 1.00 85.94 108 THR A C 1
ATOM 781 O O . THR A 1 108 ? -1.761 -6.629 -11.509 1.00 85.94 108 THR A O 1
ATOM 784 N N . ALA A 1 109 ? -3.044 -6.954 -9.707 1.00 85.56 109 ALA A N 1
ATOM 785 C CA . ALA A 1 109 ? -4.271 -6.475 -10.334 1.00 85.56 109 ALA A CA 1
ATOM 786 C C . ALA A 1 109 ? -4.433 -4.945 -10.293 1.00 85.56 109 ALA A C 1
ATOM 788 O O . ALA A 1 109 ? -5.416 -4.417 -10.824 1.00 85.56 109 ALA A O 1
ATOM 789 N N . LEU A 1 110 ? -3.502 -4.247 -9.637 1.00 89.69 110 LEU A N 1
ATOM 790 C CA . LEU A 1 110 ? -3.457 -2.795 -9.533 1.00 89.69 110 LEU A CA 1
ATOM 791 C C . LEU A 1 110 ? -2.222 -2.269 -10.278 1.00 89.69 110 LEU A C 1
ATOM 793 O O . LEU A 1 110 ? -1.126 -2.780 -10.054 1.00 89.69 110 LEU A O 1
ATOM 797 N N . PRO A 1 111 ? -2.369 -1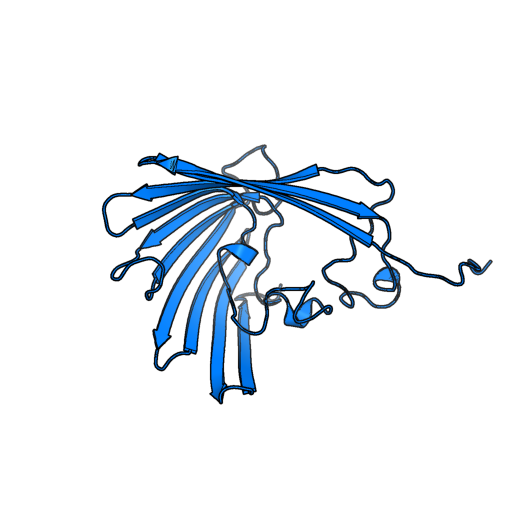.257 -11.156 1.00 91.00 111 PRO A N 1
ATOM 798 C CA . PRO A 1 111 ? -1.237 -0.597 -11.796 1.00 91.00 111 PRO A CA 1
ATOM 799 C C . PRO A 1 111 ? -0.643 0.421 -10.821 1.00 91.00 111 PRO A C 1
ATOM 801 O O . PRO A 1 111 ? -0.878 1.624 -10.942 1.00 91.00 111 PRO A O 1
ATOM 804 N N . TRP A 1 112 ? 0.034 -0.082 -9.794 1.00 92.31 112 TRP A N 1
ATOM 805 C CA . TRP A 1 112 ? 0.589 0.746 -8.735 1.00 92.31 112 TRP A CA 1
ATOM 806 C C . TRP A 1 112 ? 1.549 1.797 -9.293 1.00 92.31 112 TRP A C 1
ATOM 808 O O . TRP A 1 112 ? 2.456 1.450 -10.052 1.00 92.31 112 TRP A O 1
ATOM 818 N N . PRO A 1 113 ? 1.380 3.072 -8.914 1.00 93.44 113 PRO A N 1
ATOM 819 C CA . PRO A 1 113 ? 2.491 4.003 -8.947 1.00 93.44 113 PRO A CA 1
ATOM 820 C C . PRO A 1 113 ? 3.596 3.493 -8.019 1.00 93.44 113 PRO A C 1
ATOM 822 O O . PRO A 1 113 ? 3.303 2.928 -6.964 1.00 93.44 113 PRO A O 1
ATOM 825 N N . ASP A 1 114 ? 4.843 3.750 -8.399 1.00 91.25 114 ASP A N 1
ATOM 826 C CA . ASP A 1 114 ? 5.989 3.666 -7.489 1.00 91.25 114 ASP A CA 1
ATOM 827 C C . ASP A 1 114 ? 5.864 4.746 -6.386 1.00 91.25 114 ASP A C 1
ATOM 829 O O . ASP A 1 114 ? 4.881 5.492 -6.359 1.00 91.25 114 ASP A O 1
ATOM 833 N N . TYR A 1 115 ? 6.846 4.881 -5.493 1.00 94.31 115 TYR A N 1
ATOM 834 C CA . TYR A 1 115 ? 6.870 5.890 -4.431 1.00 94.31 115 TYR A CA 1
ATOM 835 C C . TYR A 1 115 ? 6.542 7.304 -4.949 1.00 94.31 115 TYR A C 1
ATOM 837 O O . TYR A 1 115 ? 7.402 8.017 -5.479 1.00 94.31 115 TYR A O 1
ATOM 845 N N . ALA A 1 116 ? 5.301 7.752 -4.757 1.00 96.38 116 ALA A N 1
ATOM 846 C CA . ALA A 1 116 ? 4.722 8.858 -5.510 1.00 96.38 116 ALA A CA 1
ATOM 847 C C . ALA A 1 116 ? 4.238 9.999 -4.612 1.00 96.38 116 ALA A C 1
ATOM 849 O O . ALA A 1 116 ? 3.731 9.766 -3.510 1.00 96.38 116 ALA A O 1
ATOM 850 N N . PRO A 1 117 ? 4.293 11.255 -5.094 1.00 97.44 117 PRO A N 1
ATOM 851 C CA . PRO A 1 117 ? 3.562 12.348 -4.475 1.00 97.44 117 PRO A CA 1
ATOM 852 C C . PRO A 1 117 ? 2.077 12.005 -4.379 1.00 97.44 117 PRO A C 1
ATOM 854 O O . PRO A 1 117 ? 1.437 11.674 -5.383 1.00 97.44 117 PRO A O 1
ATOM 857 N N . GLY A 1 118 ? 1.514 12.104 -3.180 1.00 97.44 118 GLY A N 1
ATOM 858 C CA . GLY A 1 118 ? 0.128 11.727 -2.979 1.00 97.44 118 GLY A CA 1
ATOM 859 C C . GLY A 1 118 ? -0.463 12.146 -1.648 1.00 97.44 118 GLY A C 1
ATOM 860 O O . GLY A 1 118 ? 0.181 12.753 -0.787 1.00 97.44 118 GLY A O 1
ATOM 861 N N . ILE A 1 119 ? -1.741 11.813 -1.519 1.00 98.19 119 ILE A N 1
ATOM 862 C CA . ILE A 1 119 ? -2.549 12.024 -0.329 1.00 98.19 119 ILE A CA 1
ATOM 863 C C . ILE A 1 119 ? -3.488 10.836 -0.130 1.00 98.19 119 ILE A C 1
ATOM 865 O O . ILE A 1 119 ? -4.110 10.360 -1.080 1.00 98.19 119 ILE A O 1
ATOM 869 N N . LYS A 1 120 ? -3.639 10.399 1.118 1.00 98.62 120 LYS A N 1
ATOM 870 C CA . LYS A 1 120 ? -4.637 9.422 1.557 1.00 98.62 120 LYS A CA 1
ATOM 871 C C . LYS A 1 120 ? -5.469 10.020 2.679 1.00 98.62 120 LYS A C 1
ATOM 873 O O . LYS A 1 120 ? -4.926 10.604 3.608 1.00 98.62 120 LYS A O 1
ATOM 878 N N . LEU A 1 121 ? -6.782 9.835 2.621 1.00 98.69 121 LEU A N 1
ATOM 879 C CA . LEU A 1 121 ? -7.715 10.143 3.699 1.00 98.69 121 LEU A CA 1
ATOM 880 C C . LEU A 1 121 ? -8.416 8.858 4.129 1.00 98.69 121 LEU A C 1
ATOM 882 O O . LEU A 1 121 ? -9.004 8.169 3.298 1.00 98.69 121 LEU A O 1
ATOM 886 N N . SER A 1 122 ? -8.405 8.577 5.427 1.00 98.62 122 SER A N 1
ATOM 887 C CA . SER A 1 122 ? -9.009 7.382 6.016 1.00 98.62 122 SER A CA 1
ATOM 888 C C . SER A 1 122 ? -10.085 7.774 7.013 1.00 98.62 122 SER A C 1
ATOM 890 O O . SER A 1 122 ? -9.853 8.618 7.874 1.00 98.62 122 SER A O 1
ATOM 892 N N . PHE A 1 123 ? -11.251 7.144 6.929 1.00 98.62 123 PHE A N 1
ATOM 893 C CA . PHE A 1 123 ? -12.282 7.163 7.957 1.00 98.62 123 PHE A CA 1
ATOM 894 C C . PHE A 1 123 ? -12.144 5.922 8.842 1.00 98.62 123 PHE A C 1
ATOM 896 O O . PHE A 1 123 ? -12.270 4.794 8.370 1.00 98.62 123 PHE A O 1
ATOM 903 N N . LEU A 1 124 ? -11.930 6.154 10.133 1.00 98.00 124 LEU A N 1
ATOM 904 C CA . LEU A 1 124 ? -11.599 5.173 11.162 1.00 98.00 124 LEU A CA 1
ATOM 905 C C . LEU A 1 124 ? -12.680 5.190 12.260 1.00 98.00 124 LEU A C 1
ATOM 907 O O . LEU A 1 124 ? -12.469 5.719 13.354 1.00 98.00 124 LEU A O 1
ATOM 911 N N . PRO A 1 125 ? -13.883 4.638 12.009 1.00 96.56 125 PRO A N 1
ATOM 912 C CA . PRO A 1 125 ? -15.018 4.724 12.932 1.00 96.56 125 PRO A CA 1
ATOM 913 C C . PRO A 1 125 ? -14.766 4.098 14.311 1.00 96.56 125 PRO A C 1
ATOM 915 O O . PRO A 1 125 ? -15.507 4.404 15.249 1.00 96.56 125 PRO A O 1
ATOM 918 N N . ARG A 1 126 ? -13.774 3.205 14.421 1.00 95.06 126 ARG A N 1
ATOM 919 C CA . ARG A 1 126 ? -13.385 2.493 15.647 1.00 95.06 126 ARG A CA 1
ATOM 920 C C . ARG A 1 126 ? -11.885 2.619 15.969 1.00 95.06 126 ARG A C 1
ATOM 922 O O . ARG A 1 126 ? -11.382 1.805 16.733 1.00 95.06 126 ARG A O 1
ATOM 929 N N . GLY A 1 127 ? -11.199 3.620 15.413 1.00 93.94 127 GLY A N 1
ATOM 930 C CA . GLY A 1 127 ? -9.741 3.770 15.523 1.00 93.94 127 GLY A CA 1
ATOM 931 C C . GLY A 1 127 ? -8.959 2.943 14.494 1.00 93.94 127 GLY A C 1
ATOM 932 O O . GLY A 1 127 ? -9.561 2.238 13.684 1.00 93.94 127 GLY A O 1
ATOM 933 N N . GLU A 1 128 ? -7.629 3.052 14.528 1.00 90.06 128 GLU A N 1
ATOM 934 C CA . GLU A 1 128 ? -6.683 2.472 13.548 1.00 90.06 128 GLU A CA 1
ATOM 935 C C . GLU A 1 128 ? -6.694 0.937 13.525 1.00 90.06 128 GLU A C 1
ATOM 937 O O . GLU A 1 128 ? -6.632 0.305 12.472 1.00 90.06 128 GLU A O 1
ATOM 942 N N . GLU A 1 129 ? -6.897 0.311 14.683 1.00 92.25 129 GLU A N 1
ATOM 943 C CA . GLU A 1 129 ? -7.044 -1.142 14.775 1.00 92.25 129 GLU A CA 1
ATOM 944 C C . GLU A 1 129 ? -8.397 -1.644 14.241 1.00 92.25 129 GLU A C 1
ATOM 946 O O . GLU A 1 129 ? -8.595 -2.850 14.118 1.00 92.25 129 GLU A O 1
ATOM 951 N N . GLY A 1 130 ? -9.332 -0.749 13.912 1.00 94.75 130 GLY A N 1
ATOM 952 C CA . GLY A 1 130 ? -10.667 -1.075 13.421 1.00 94.75 130 GLY A CA 1
ATOM 953 C C . GLY A 1 130 ? -10.768 -1.211 11.900 1.00 94.75 130 GLY A C 1
ATOM 954 O O . GLY A 1 130 ? -9.782 -1.166 11.174 1.00 94.75 130 GLY A O 1
ATOM 955 N N . SER A 1 131 ? -12.003 -1.397 11.427 1.00 97.88 131 SER A N 1
ATOM 956 C CA . SER A 1 131 ? -12.346 -1.310 10.000 1.00 97.88 131 SER A CA 1
ATOM 957 C C . SER A 1 131 ? -12.222 0.127 9.504 1.00 97.88 131 SER A C 1
ATOM 959 O O . SER A 1 131 ? -12.526 1.055 10.262 1.00 97.88 131 SER A O 1
ATOM 961 N N . ALA A 1 132 ? -11.861 0.298 8.237 1.00 98.44 132 ALA A N 1
ATOM 962 C CA . ALA A 1 132 ? -11.571 1.593 7.640 1.00 98.44 132 ALA A CA 1
ATOM 963 C C . ALA A 1 132 ? -12.235 1.765 6.269 1.00 98.44 132 ALA A C 1
ATOM 965 O O . ALA A 1 132 ? -12.556 0.801 5.574 1.00 98.44 132 ALA A O 1
ATOM 966 N N . ILE A 1 133 ? -12.438 3.022 5.880 1.00 98.69 133 ILE A N 1
ATOM 967 C CA . ILE A 1 133 ? -12.705 3.401 4.489 1.00 98.69 133 ILE A CA 1
ATOM 968 C C . ILE A 1 133 ? -11.656 4.430 4.103 1.00 98.69 133 ILE A C 1
ATOM 970 O O . ILE A 1 133 ? -11.569 5.472 4.751 1.00 98.69 133 ILE A O 1
ATOM 974 N N . SER A 1 134 ? -10.901 4.158 3.050 1.00 98.75 134 SER A N 1
ATOM 975 C CA . SER A 1 134 ? -9.756 4.968 2.643 1.00 98.75 134 SER A CA 1
ATOM 976 C C . SER A 1 134 ? -9.909 5.432 1.202 1.00 98.75 134 SER A C 1
ATOM 978 O O . SER A 1 134 ? -10.403 4.694 0.354 1.00 98.75 134 SER A O 1
ATOM 980 N N . LEU A 1 135 ? -9.483 6.660 0.921 1.00 98.81 135 LEU A N 1
ATOM 981 C CA . LEU A 1 135 ? -9.392 7.233 -0.419 1.00 98.81 135 LEU A CA 1
ATOM 982 C C . LEU A 1 135 ? -7.981 7.771 -0.621 1.00 98.81 135 LEU A C 1
ATOM 984 O O . LEU A 1 135 ? -7.468 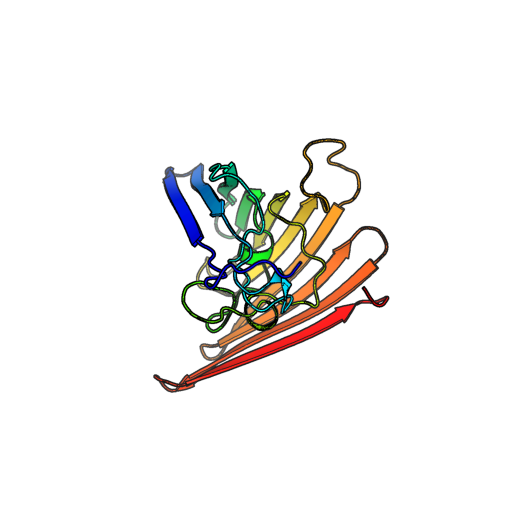8.460 0.257 1.00 98.81 135 LEU A O 1
ATOM 988 N N . GLY A 1 136 ? -7.375 7.478 -1.764 1.00 98.56 136 GLY A N 1
ATOM 989 C CA . GLY A 1 136 ? -6.028 7.901 -2.123 1.00 98.56 136 GLY A CA 1
ATOM 990 C C . GLY A 1 136 ? -5.984 8.509 -3.518 1.00 98.56 136 GLY A C 1
ATOM 991 O O . GLY A 1 136 ? -6.708 8.063 -4.411 1.00 98.56 136 GLY A O 1
ATOM 992 N N . ILE A 1 137 ? -5.149 9.530 -3.693 1.00 98.12 137 ILE A N 1
ATOM 993 C CA . ILE A 1 137 ? -4.808 10.118 -4.992 1.00 98.12 137 ILE A CA 1
ATOM 994 C C . ILE A 1 137 ? -3.295 10.309 -5.036 1.00 98.12 137 ILE A C 1
ATOM 996 O O . ILE A 1 137 ? -2.717 10.898 -4.122 1.00 98.12 137 ILE A O 1
ATOM 1000 N N . PHE A 1 138 ? -2.683 9.833 -6.111 1.00 97.69 138 PHE A N 1
ATOM 1001 C CA . PHE A 1 138 ? -1.242 9.776 -6.309 1.00 97.69 138 PHE A CA 1
ATOM 1002 C C . PHE A 1 138 ? -0.893 10.189 -7.737 1.00 97.69 138 PHE A C 1
ATOM 1004 O O . PHE A 1 138 ? -1.699 10.008 -8.655 1.00 97.69 138 PHE A O 1
ATOM 1011 N N . LYS A 1 139 ? 0.319 10.702 -7.942 1.00 96.69 139 LYS A N 1
ATOM 1012 C CA . LYS A 1 139 ? 0.879 10.848 -9.288 1.00 96.69 139 LYS A CA 1
ATOM 1013 C C . LYS A 1 139 ? 1.255 9.468 -9.836 1.00 96.69 139 LYS A C 1
ATOM 1015 O O . LYS A 1 139 ? 2.004 8.746 -9.189 1.00 96.69 139 LYS A O 1
ATOM 1020 N N . ALA A 1 140 ? 0.756 9.102 -11.015 1.00 94.19 140 ALA A N 1
ATOM 1021 C CA . ALA A 1 140 ? 0.915 7.747 -11.546 1.00 94.19 140 ALA A CA 1
ATOM 1022 C C . ALA A 1 140 ? 2.353 7.392 -11.967 1.00 94.19 140 ALA A C 1
ATOM 1024 O O . ALA A 1 140 ? 2.729 6.229 -11.898 1.00 94.19 140 ALA A O 1
ATOM 1025 N N . ASP A 1 141 ? 3.156 8.374 -12.381 1.00 92.69 141 ASP A N 1
ATOM 1026 C CA . ASP A 1 141 ? 4.559 8.193 -12.793 1.00 92.69 141 ASP A CA 1
ATOM 1027 C C . ASP A 1 141 ? 5.571 8.573 -11.695 1.00 92.69 141 ASP A C 1
ATOM 1029 O O . ASP A 1 141 ? 6.765 8.678 -11.971 1.00 92.69 141 ASP A O 1
ATOM 1033 N N . ALA A 1 142 ? 5.091 8.821 -10.468 1.00 91.88 142 ALA A N 1
ATOM 1034 C CA . ALA A 1 142 ? 5.887 9.245 -9.315 1.00 91.88 142 ALA A CA 1
ATOM 1035 C C . ALA A 1 142 ? 6.689 10.558 -9.493 1.00 91.88 142 ALA A C 1
ATOM 1037 O O . ALA A 1 142 ? 7.553 10.881 -8.668 1.00 91.88 142 ALA A O 1
ATOM 1038 N N . ALA A 1 143 ? 6.392 11.359 -10.520 1.00 90.25 143 ALA A N 1
ATOM 1039 C CA . ALA A 1 143 ? 7.078 12.619 -10.778 1.00 90.25 143 ALA A CA 1
ATOM 1040 C C . ALA A 1 143 ? 6.489 13.804 -9.980 1.00 90.25 143 ALA A C 1
ATOM 1042 O O . ALA A 1 143 ? 5.366 13.763 -9.477 1.00 90.25 143 ALA A O 1
ATOM 1043 N N . TRP A 1 144 ? 7.269 14.879 -9.826 1.00 90.75 144 TRP A N 1
ATOM 1044 C CA . TRP A 1 144 ? 6.877 16.080 -9.060 1.00 90.75 144 TRP A CA 1
ATOM 1045 C C . TRP A 1 144 ? 6.412 17.252 -9.935 1.00 90.75 144 TRP A C 1
ATOM 1047 O O . TRP A 1 144 ? 6.028 18.303 -9.417 1.00 90.75 144 TRP A O 1
ATOM 1057 N N . ASP A 1 145 ? 6.467 17.102 -11.251 1.00 90.38 145 ASP A N 1
ATOM 1058 C CA . ASP A 1 145 ? 5.939 18.033 -12.237 1.00 90.38 145 ASP A CA 1
ATOM 1059 C C . ASP A 1 145 ? 4.483 17.712 -12.591 1.00 90.38 145 ASP A C 1
ATOM 1061 O O . ASP A 1 145 ? 3.982 16.618 -12.331 1.00 90.38 145 ASP A O 1
ATOM 1065 N N . ASP A 1 146 ? 3.780 18.727 -13.105 1.00 90.12 146 ASP A N 1
ATOM 1066 C CA . ASP A 1 146 ? 2.408 18.623 -13.613 1.00 90.12 146 ASP A CA 1
ATOM 1067 C C . ASP A 1 146 ? 1.476 17.784 -12.713 1.00 90.12 146 ASP A C 1
ATOM 1069 O O . ASP A 1 146 ? 0.731 16.920 -13.164 1.00 90.12 146 ASP A O 1
ATOM 1073 N N . MET A 1 147 ? 1.502 18.063 -11.400 1.00 87.50 147 MET A N 1
ATOM 1074 C CA . MET A 1 147 ? 0.886 17.252 -10.330 1.00 87.50 147 MET A CA 1
ATOM 1075 C C . MET A 1 147 ? -0.634 17.017 -10.445 1.00 87.50 147 MET A C 1
ATOM 1077 O O . MET A 1 147 ? -1.212 16.318 -9.616 1.00 87.50 147 MET A O 1
ATOM 1081 N N . THR A 1 148 ? -1.311 17.644 -11.405 1.00 88.44 148 THR A N 1
ATOM 1082 C CA . THR A 1 148 ? -2.747 17.454 -11.670 1.00 88.44 148 THR A CA 1
ATOM 1083 C C . THR A 1 148 ? -3.025 16.558 -12.876 1.00 88.44 148 THR A C 1
ATOM 1085 O O . THR A 1 148 ? -4.187 16.269 -13.159 1.00 88.44 148 THR A O 1
ATOM 1088 N N . GLU A 1 149 ? -1.984 16.152 -13.596 1.00 90.31 149 GLU A N 1
ATOM 1089 C CA . GLU A 1 149 ? -2.039 15.277 -14.763 1.00 90.31 149 GLU A CA 1
ATOM 1090 C C . GLU A 1 149 ? -1.619 13.853 -14.373 1.00 90.31 149 GLU A C 1
ATOM 1092 O O . GLU A 1 149 ? -0.906 13.656 -13.391 1.00 90.31 149 GLU A O 1
ATOM 1097 N N . ASP A 1 150 ? -2.106 12.855 -15.118 1.00 92.56 150 ASP A N 1
ATOM 1098 C CA . ASP A 1 150 ? -1.793 11.432 -14.917 1.00 92.56 150 ASP A CA 1
ATOM 1099 C C . ASP A 1 150 ? -1.884 10.970 -13.457 1.00 92.56 150 ASP A C 1
ATOM 1101 O O . ASP A 1 150 ? -0.914 10.558 -12.822 1.00 92.56 150 ASP A O 1
ATOM 1105 N N . LEU A 1 151 ? -3.099 11.057 -12.917 1.00 95.38 151 LEU A N 1
ATOM 1106 C CA . LEU A 1 151 ? -3.401 10.660 -11.549 1.00 95.38 151 LEU A CA 1
ATOM 1107 C C . LEU A 1 151 ? -3.824 9.192 -11.468 1.00 95.38 151 LEU A C 1
ATOM 1109 O O . LEU A 1 151 ? -4.630 8.711 -12.270 1.00 95.38 151 LEU A O 1
ATOM 1113 N N . PHE A 1 152 ? -3.353 8.525 -10.422 1.00 97.19 152 PHE A N 1
ATOM 1114 C CA . PHE A 1 152 ? -3.899 7.272 -9.928 1.00 97.19 152 PHE A CA 1
ATOM 1115 C C . PHE A 1 152 ? -4.748 7.553 -8.688 1.00 97.19 152 PHE A C 1
ATOM 1117 O O . PHE A 1 152 ? -4.287 8.168 -7.727 1.00 97.19 152 PHE A O 1
ATOM 1124 N N . ALA A 1 153 ? -6.001 7.116 -8.704 1.00 97.94 153 ALA A N 1
ATOM 1125 C CA . ALA A 1 153 ? -6.915 7.227 -7.579 1.00 97.94 153 ALA A CA 1
ATOM 1126 C C . ALA A 1 153 ? -7.402 5.844 -7.155 1.00 97.94 153 ALA A C 1
ATOM 1128 O O . ALA A 1 153 ? -7.721 5.005 -7.998 1.00 97.94 153 ALA A O 1
ATOM 1129 N N . ILE A 1 154 ? -7.527 5.628 -5.851 1.00 98.62 154 ILE A N 1
ATOM 1130 C CA . ILE A 1 154 ? -8.000 4.370 -5.276 1.00 98.62 154 ILE A CA 1
ATOM 1131 C C . ILE A 1 154 ? -8.914 4.643 -4.087 1.00 98.62 154 ILE A C 1
ATOM 1133 O O . ILE A 1 154 ? -8.699 5.568 -3.307 1.00 98.62 154 ILE A O 1
ATOM 1137 N N . GLY A 1 155 ? -9.969 3.848 -3.968 1.00 98.69 155 GLY A N 1
ATOM 1138 C CA . GLY A 1 155 ? -10.793 3.768 -2.776 1.00 98.69 155 GLY A CA 1
ATOM 1139 C C . GLY A 1 155 ? -10.820 2.341 -2.264 1.00 98.69 155 GLY A C 1
ATOM 1140 O O . GLY A 1 155 ? -10.981 1.416 -3.056 1.00 98.69 155 GLY A O 1
ATOM 1141 N N . GLU A 1 156 ? -10.701 2.172 -0.954 1.00 98.75 156 GLU A N 1
ATOM 1142 C CA . GLU A 1 156 ? -10.693 0.875 -0.288 1.00 98.75 156 GLU A CA 1
ATOM 1143 C C . GLU A 1 156 ? -11.656 0.871 0.895 1.00 98.75 156 GLU A C 1
ATOM 1145 O O . GLU A 1 156 ? -11.756 1.834 1.658 1.00 98.75 156 GLU A O 1
ATOM 1150 N N . VAL A 1 157 ? -12.365 -0.241 1.047 1.00 98.69 157 VAL A N 1
ATOM 1151 C CA . VAL A 1 157 ? -13.072 -0.593 2.273 1.00 98.69 157 VAL A CA 1
ATOM 1152 C C . VAL A 1 157 ? -12.333 -1.766 2.898 1.00 98.69 157 VAL A C 1
ATOM 1154 O O . VAL A 1 157 ? -12.272 -2.830 2.285 1.00 98.69 157 VAL A O 1
ATOM 1157 N N . ASP A 1 158 ? -11.820 -1.575 4.110 1.00 98.38 158 ASP A N 1
ATOM 1158 C CA . ASP A 1 158 ? -11.168 -2.608 4.915 1.00 98.38 158 ASP A CA 1
ATOM 1159 C C . ASP A 1 158 ? -12.089 -3.027 6.063 1.00 98.38 158 ASP A C 1
ATOM 1161 O O . ASP A 1 158 ? -12.424 -2.231 6.949 1.00 98.38 158 ASP A O 1
ATOM 1165 N N . LEU A 1 159 ? -12.527 -4.284 6.039 1.00 98.25 159 LEU A N 1
ATOM 1166 C CA . LEU A 1 159 ? -13.370 -4.875 7.065 1.00 98.25 159 LEU A CA 1
ATOM 1167 C C . LEU A 1 159 ? -12.581 -5.883 7.895 1.00 98.25 159 LEU A C 1
ATOM 1169 O O . LEU A 1 159 ? -12.186 -6.944 7.418 1.00 98.25 159 LEU A O 1
ATOM 1173 N N . LYS A 1 160 ? -12.490 -5.600 9.194 1.00 97.38 160 LYS A N 1
ATOM 1174 C CA . LYS A 1 160 ? -11.922 -6.509 10.194 1.00 97.38 160 LYS A CA 1
ATOM 1175 C C . LYS A 1 160 ? -13.034 -7.350 10.802 1.00 97.38 160 LYS A C 1
ATOM 1177 O O . LYS A 1 160 ? -13.847 -6.851 11.586 1.00 97.38 160 LYS A O 1
ATOM 1182 N N . LEU A 1 161 ? -13.110 -8.618 10.404 1.00 95.50 161 LEU A N 1
ATOM 1183 C CA . LEU A 1 161 ? -14.205 -9.529 10.743 1.00 95.50 161 LEU A CA 1
ATOM 1184 C C . LEU A 1 161 ? -13.647 -10.889 11.152 1.00 95.50 161 LEU A C 1
ATOM 1186 O O . LEU A 1 161 ? -12.807 -11.448 10.465 1.00 95.50 161 LEU A O 1
ATOM 1190 N N . LEU A 1 162 ? -14.141 -11.451 12.260 1.00 93.94 162 LEU A N 1
ATOM 1191 C CA . LEU A 1 162 ? -13.770 -12.804 12.715 1.00 93.94 162 LEU A CA 1
ATOM 1192 C C . LEU A 1 162 ? -12.243 -13.031 12.834 1.00 93.94 162 LEU A C 1
ATOM 1194 O O . LEU A 1 162 ? -11.757 -14.143 12.643 1.00 93.94 162 LEU A O 1
ATOM 1198 N N . GLY A 1 163 ? -11.492 -11.971 13.151 1.00 94.31 163 GLY A N 1
ATOM 1199 C CA . GLY A 1 163 ? -10.031 -12.002 13.262 1.00 94.31 163 GLY A CA 1
ATOM 1200 C C . GLY A 1 163 ? -9.275 -12.001 11.930 1.00 94.31 163 GLY A C 1
ATOM 1201 O O . GLY A 1 163 ? -8.055 -12.073 11.964 1.00 94.31 163 GLY A O 1
ATOM 1202 N N . GLY A 1 164 ? -9.966 -11.938 10.791 1.00 97.06 164 GLY A N 1
ATOM 1203 C CA . GLY A 1 164 ? -9.368 -11.717 9.474 1.00 97.06 164 GLY A CA 1
ATOM 1204 C C . GLY A 1 164 ? -9.614 -10.302 8.955 1.00 97.06 164 GLY A C 1
ATOM 1205 O O . GLY A 1 164 ? -10.398 -9.536 9.535 1.00 97.06 164 GLY A O 1
ATOM 1206 N N . ASN A 1 165 ? -8.978 -9.994 7.829 1.00 97.94 165 ASN A N 1
ATOM 1207 C CA . ASN A 1 165 ? -9.099 -8.723 7.134 1.00 97.94 165 ASN A CA 1
ATOM 1208 C C . ASN A 1 165 ? -9.628 -8.954 5.710 1.00 97.94 165 ASN A C 1
ATOM 1210 O O . ASN A 1 165 ? -9.192 -9.851 4.986 1.00 97.94 165 ASN A O 1
ATOM 1214 N N . TYR A 1 166 ? -10.628 -8.163 5.329 1.00 98.25 166 TYR A N 1
ATOM 1215 C CA . TYR A 1 166 ? -11.380 -8.329 4.091 1.00 98.25 166 TYR A CA 1
ATOM 1216 C C . TYR A 1 166 ? -11.471 -6.979 3.401 1.00 98.25 166 TYR A C 1
ATOM 1218 O O . TYR A 1 166 ? -12.251 -6.112 3.806 1.00 98.25 166 TYR A O 1
ATOM 1226 N N . ARG A 1 167 ? -10.675 -6.816 2.350 1.00 98.00 167 ARG A N 1
ATOM 1227 C CA . ARG A 1 167 ? -10.541 -5.563 1.617 1.00 98.00 167 ARG A CA 1
ATOM 1228 C C . ARG A 1 167 ? -11.208 -5.671 0.265 1.00 98.00 167 ARG A C 1
ATOM 1230 O O . ARG A 1 167 ? -11.101 -6.690 -0.420 1.00 98.00 167 ARG A O 1
ATOM 1237 N N . ALA A 1 168 ? -11.885 -4.603 -0.121 1.00 98.12 168 ALA A N 1
ATOM 1238 C CA . ALA A 1 168 ? -12.376 -4.406 -1.471 1.00 98.12 168 ALA A CA 1
ATOM 1239 C C . ALA A 1 168 ? -11.985 -3.009 -1.933 1.00 98.12 168 ALA A C 1
ATOM 1241 O O . ALA A 1 168 ? -12.183 -2.038 -1.200 1.00 98.12 168 ALA A O 1
ATOM 1242 N N . TYR A 1 169 ? -11.472 -2.910 -3.152 1.00 97.06 169 TYR A N 1
ATOM 1243 C CA . TYR A 1 169 ? -11.009 -1.654 -3.714 1.00 97.06 169 TYR A CA 1
ATOM 1244 C C . TYR A 1 169 ? -11.544 -1.410 -5.122 1.00 97.06 169 TYR A C 1
ATOM 1246 O O . TYR A 1 169 ? -11.812 -2.332 -5.895 1.00 97.06 169 TYR A O 1
ATOM 1254 N N . LEU A 1 170 ? -11.698 -0.128 -5.435 1.00 97.69 170 LEU A N 1
ATOM 1255 C CA . LEU A 1 170 ? -11.967 0.418 -6.759 1.00 97.69 170 LEU A CA 1
ATOM 1256 C C . LEU A 1 170 ? -10.850 1.410 -7.061 1.00 97.69 170 LEU A C 1
ATOM 1258 O O . LEU A 1 170 ? -10.564 2.279 -6.240 1.00 97.69 170 LEU A O 1
ATOM 1262 N N . TRP A 1 171 ? -10.269 1.324 -8.246 1.00 97.56 171 TRP A N 1
ATOM 1263 C CA . TRP A 1 171 ? -9.195 2.214 -8.662 1.00 97.56 171 TRP A CA 1
ATOM 1264 C C . TRP A 1 171 ? -9.460 2.802 -10.043 1.00 97.56 171 TRP A C 1
ATOM 1266 O O . TRP A 1 171 ? -10.246 2.268 -10.831 1.00 97.56 171 TRP A O 1
ATOM 1276 N N . ARG A 1 172 ? -8.791 3.915 -10.335 1.00 96.19 172 ARG A N 1
ATOM 1277 C CA . ARG A 1 172 ? -8.791 4.582 -11.633 1.00 96.19 172 ARG A CA 1
ATOM 1278 C C . ARG A 1 172 ? -7.420 5.187 -11.911 1.00 96.19 172 ARG A C 1
ATOM 1280 O O . ARG A 1 172 ? -6.930 5.970 -11.107 1.00 96.19 172 ARG A O 1
ATOM 1287 N N . GLY A 1 173 ? -6.852 4.854 -13.062 1.00 93.19 173 GLY A N 1
ATOM 1288 C CA . GLY A 1 173 ? -5.641 5.469 -13.603 1.00 93.19 173 GLY A CA 1
ATOM 1289 C C . GLY A 1 173 ? -5.926 6.272 -14.874 1.00 93.19 173 GLY A C 1
ATOM 1290 O O . GLY A 1 173 ? -7.086 6.507 -15.247 1.00 93.19 173 GLY A O 1
ATOM 1291 N N . SER A 1 174 ? -4.864 6.662 -15.578 1.00 83.44 174 SER A N 1
ATOM 1292 C CA . SER A 1 174 ? -4.925 7.333 -16.879 1.00 83.44 174 SER A CA 1
ATOM 1293 C C . SER A 1 174 ? -5.417 6.370 -17.969 1.00 83.44 174 SER A C 1
ATOM 1295 O O . SER A 1 174 ? -4.662 5.692 -18.654 1.00 83.44 174 SER A O 1
ATOM 1297 N N . GLY A 1 175 ? -6.741 6.298 -18.127 1.00 85.44 175 GLY A N 1
ATOM 1298 C CA . GLY A 1 175 ? -7.391 5.571 -19.224 1.00 85.44 175 GLY A CA 1
ATOM 1299 C C . GLY A 1 175 ? -7.981 4.208 -18.862 1.00 85.44 175 GLY A C 1
ATOM 1300 O O . GLY A 1 175 ? -8.713 3.662 -19.677 1.00 85.44 175 GLY A O 1
ATOM 1301 N N . SER A 1 176 ? -7.764 3.707 -17.643 1.00 91.94 176 SER A N 1
ATOM 1302 C CA . SER A 1 176 ? -8.383 2.469 -17.150 1.00 91.94 176 SER A CA 1
ATOM 1303 C C . SER A 1 176 ? -8.904 2.628 -15.720 1.00 91.94 176 SER A C 1
ATOM 1305 O O . SER A 1 176 ? -8.546 3.553 -14.986 1.00 91.94 176 SER A O 1
ATOM 1307 N N . TRP A 1 177 ? -9.803 1.737 -15.334 1.00 95.44 177 TRP A N 1
ATOM 1308 C CA . TRP A 1 177 ? -10.293 1.573 -13.968 1.00 95.44 177 TRP A CA 1
ATOM 1309 C C . TRP A 1 177 ? -10.460 0.090 -13.677 1.00 95.44 177 TRP A C 1
ATOM 1311 O O . TRP A 1 177 ? -10.542 -0.716 -14.602 1.00 95.44 177 TRP A O 1
ATOM 1321 N N . GLY A 1 178 ? -10.568 -0.286 -12.414 1.00 95.88 178 GLY A N 1
ATOM 1322 C CA . GLY A 1 178 ? -10.794 -1.678 -12.062 1.00 95.88 178 GLY A CA 1
ATOM 1323 C C . GLY A 1 178 ? -11.219 -1.854 -10.624 1.00 95.88 178 GLY A C 1
ATOM 1324 O O . GLY A 1 178 ? -11.265 -0.905 -9.842 1.00 95.88 178 GLY A O 1
ATOM 1325 N N . VAL A 1 179 ? -11.547 -3.091 -10.288 1.00 96.88 179 VAL A N 1
ATOM 1326 C CA . VAL A 1 179 ? -11.921 -3.492 -8.933 1.00 96.88 179 VAL A CA 1
ATOM 1327 C C . VAL A 1 179 ? -11.049 -4.642 -8.476 1.00 96.88 179 VAL A C 1
ATOM 1329 O O . VAL A 1 179 ? -10.542 -5.405 -9.297 1.00 96.88 179 VAL A O 1
ATOM 1332 N N . GLY A 1 180 ? -10.933 -4.822 -7.172 1.00 96.06 180 GLY A N 1
ATOM 1333 C CA . GLY A 1 180 ? -10.340 -6.027 -6.628 1.00 96.06 180 GLY A CA 1
ATOM 1334 C C . GLY A 1 180 ? -10.646 -6.226 -5.161 1.00 96.06 180 GLY A C 1
ATOM 1335 O O . GLY A 1 180 ? -11.350 -5.437 -4.527 1.00 96.06 180 GLY A O 1
ATOM 1336 N N . VAL A 1 181 ? -10.168 -7.354 -4.665 1.00 97.31 181 VAL A N 1
ATOM 1337 C CA . VAL A 1 181 ? -10.328 -7.806 -3.293 1.00 97.31 181 VAL A CA 1
ATOM 1338 C C . VAL A 1 181 ? -9.026 -8.421 -2.802 1.00 97.31 181 VAL A C 1
ATOM 1340 O O . VAL A 1 181 ? -8.328 -9.101 -3.559 1.00 97.31 181 VAL A O 1
ATOM 1343 N N . SER A 1 182 ? -8.743 -8.214 -1.521 1.00 97.31 182 SER A N 1
ATOM 1344 C CA . SER A 1 182 ? -7.643 -8.843 -0.790 1.00 97.31 182 SER A CA 1
ATOM 1345 C C . SER A 1 182 ? -8.193 -9.377 0.518 1.00 97.31 182 SER A C 1
ATOM 1347 O O . SER A 1 182 ? -8.829 -8.652 1.283 1.00 97.31 182 SER A O 1
ATOM 1349 N N . LEU A 1 183 ? -8.046 -10.680 0.712 1.00 97.62 183 LEU A N 1
ATOM 1350 C CA . LEU A 1 183 ? -8.621 -11.415 1.825 1.00 97.62 183 LEU A CA 1
ATOM 1351 C C . LEU A 1 183 ? -7.493 -12.116 2.564 1.00 97.62 183 LEU A C 1
ATOM 1353 O O . LEU A 1 183 ? -6.712 -12.824 1.931 1.00 97.62 183 LEU A O 1
ATOM 1357 N N . ASP A 1 184 ? -7.457 -11.996 3.884 1.00 97.75 184 ASP A N 1
ATOM 1358 C CA . ASP A 1 184 ? -6.559 -12.762 4.738 1.00 97.75 184 ASP A CA 1
ATOM 1359 C C . ASP A 1 184 ? -7.268 -13.201 6.023 1.00 97.75 184 ASP A C 1
ATOM 1361 O O . ASP A 1 184 ? -8.045 -12.466 6.632 1.00 97.75 184 ASP A O 1
ATOM 1365 N N . GLN A 1 185 ? -7.066 -14.464 6.399 1.00 97.94 185 GLN A N 1
ATOM 1366 C CA . GLN A 1 185 ? -7.744 -15.073 7.536 1.00 97.94 185 GLN A CA 1
ATOM 1367 C C . GLN A 1 185 ? -6.799 -16.022 8.281 1.00 97.94 185 GLN A C 1
ATOM 1369 O O . GLN A 1 185 ? -6.351 -17.023 7.707 1.00 97.94 185 GLN A O 1
ATOM 1374 N N . PRO A 1 186 ? -6.552 -15.795 9.584 1.00 97.62 186 PRO A N 1
ATOM 1375 C CA . PRO A 1 186 ? -5.965 -16.819 10.433 1.00 97.62 186 PRO A CA 1
ATOM 1376 C C . PRO A 1 186 ? -6.954 -17.983 10.583 1.00 97.62 186 PRO A C 1
ATOM 1378 O O . PRO A 1 186 ? -8.110 -17.798 10.974 1.00 97.62 186 PRO A O 1
ATOM 1381 N N . ILE A 1 187 ? -6.501 -19.195 10.263 1.00 96.56 187 ILE A N 1
ATOM 1382 C CA . ILE A 1 187 ? -7.267 -20.448 10.376 1.00 96.56 187 ILE A CA 1
ATOM 1383 C C . ILE A 1 187 ? -6.974 -21.123 11.722 1.00 96.56 187 ILE A C 1
ATOM 1385 O O . ILE A 1 187 ? -7.853 -21.720 12.344 1.00 96.56 187 ILE A O 1
ATOM 1389 N N . SER A 1 188 ? -5.726 -21.038 12.179 1.00 95.44 188 SER A N 1
ATOM 1390 C CA . SER A 1 188 ? -5.269 -21.515 13.485 1.00 95.44 188 SER A CA 1
ATOM 1391 C C . SER A 1 188 ? -4.097 -20.663 13.973 1.00 95.44 188 SER A C 1
ATOM 1393 O O . SER A 1 188 ? -3.656 -19.758 13.273 1.00 95.44 188 SER A O 1
ATOM 1395 N N . SER A 1 189 ? -3.525 -20.990 15.133 1.00 92.94 189 SER A N 1
ATOM 1396 C CA . SER A 1 189 ? -2.339 -20.291 15.646 1.00 92.94 189 SER A CA 1
ATOM 1397 C C . SER A 1 189 ? -1.067 -20.479 14.803 1.00 92.94 189 SER A C 1
ATOM 1399 O O . SER A 1 189 ? -0.078 -19.816 15.078 1.00 92.94 189 SER A O 1
ATOM 1401 N N . HIS A 1 190 ? -1.061 -21.395 13.827 1.00 95.19 190 HIS A N 1
ATOM 1402 C CA . HIS A 1 190 ? 0.106 -21.677 12.974 1.00 95.19 190 HIS A CA 1
ATOM 1403 C C . HIS A 1 190 ? -0.221 -21.669 11.476 1.00 95.19 190 HIS A C 1
ATOM 1405 O O . HIS A 1 190 ? 0.638 -21.988 10.661 1.00 95.19 190 HIS A O 1
ATOM 1411 N N . LEU A 1 191 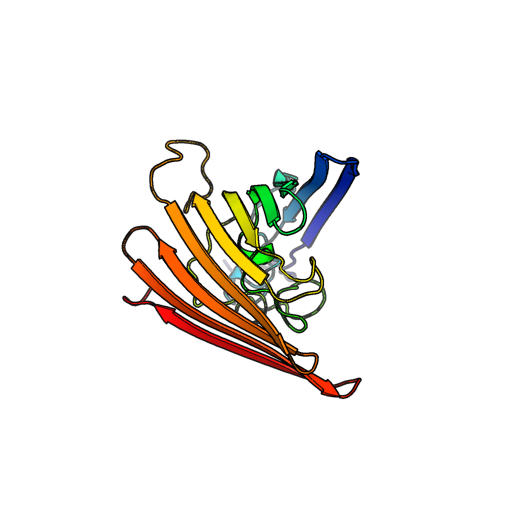? -1.474 -21.395 11.109 1.00 96.19 191 LEU A N 1
ATOM 1412 C CA . LEU A 1 191 ? -1.919 -21.459 9.722 1.00 96.19 191 LEU A CA 1
ATOM 1413 C C . LEU A 1 191 ? -2.808 -20.262 9.426 1.00 96.19 191 LEU A C 1
ATOM 1415 O O . LEU A 1 191 ? -3.857 -20.111 10.053 1.00 96.19 191 LEU A O 1
ATOM 1419 N N . GLY A 1 192 ? -2.399 -19.475 8.441 1.00 96.88 192 GLY A N 1
ATOM 1420 C CA . GLY A 1 192 ? -3.206 -18.460 7.782 1.00 96.88 192 GLY A CA 1
ATOM 1421 C C . GLY A 1 192 ? -3.438 -18.824 6.323 1.00 96.88 192 GLY A C 1
ATOM 1422 O O . GLY A 1 192 ? -2.751 -19.682 5.765 1.00 96.88 192 GLY A O 1
ATOM 1423 N N . ALA A 1 193 ? -4.424 -18.184 5.712 1.00 96.88 193 ALA A N 1
ATOM 1424 C CA . ALA A 1 193 ? -4.609 -18.206 4.272 1.00 96.88 193 ALA A CA 1
ATOM 1425 C C . ALA A 1 193 ? -4.925 -16.799 3.784 1.00 96.88 193 ALA A C 1
ATOM 1427 O O . ALA A 1 193 ? -5.602 -16.039 4.480 1.00 96.88 193 ALA A O 1
ATOM 1428 N N . PHE A 1 194 ? -4.482 -16.493 2.571 1.00 97.12 194 PHE A N 1
ATOM 1429 C CA . PHE A 1 194 ? -4.834 -15.264 1.884 1.00 97.12 194 PHE A CA 1
ATOM 1430 C C . PHE A 1 194 ? -5.211 -15.542 0.429 1.00 97.12 194 PHE A C 1
ATOM 1432 O O . PHE A 1 194 ? -4.859 -16.579 -0.140 1.00 97.12 194 PHE A O 1
ATOM 1439 N N . ALA A 1 195 ? -5.968 -14.624 -0.159 1.00 96.06 195 ALA A N 1
ATOM 1440 C CA . ALA A 1 195 ? -6.326 -14.645 -1.566 1.00 96.06 195 ALA A CA 1
ATOM 1441 C C . ALA A 1 195 ? -6.522 -13.220 -2.078 1.00 96.06 195 ALA A C 1
ATOM 1443 O O . ALA A 1 195 ? -7.107 -12.377 -1.398 1.00 96.06 195 ALA A O 1
ATOM 1444 N N . ARG A 1 196 ? -6.091 -12.984 -3.317 1.00 95.50 196 ARG A N 1
ATOM 1445 C CA . ARG A 1 196 ? -6.302 -11.729 -4.033 1.00 95.50 196 ARG A CA 1
ATOM 1446 C C . ARG A 1 196 ? -6.949 -12.000 -5.377 1.00 95.50 196 ARG A C 1
ATOM 1448 O O . ARG A 1 196 ? -6.672 -13.007 -6.027 1.00 95.50 196 ARG A O 1
ATOM 1455 N N . PHE A 1 197 ? -7.814 -11.091 -5.788 1.00 95.06 197 PHE A N 1
ATOM 1456 C CA . PHE A 1 197 ? -8.410 -11.100 -7.114 1.00 95.06 197 PHE A CA 1
ATOM 1457 C C . PHE A 1 197 ? -8.647 -9.666 -7.552 1.00 95.06 197 PHE A C 1
ATOM 1459 O O . PHE A 1 197 ? -9.154 -8.865 -6.772 1.00 95.06 197 PHE A O 1
ATOM 1466 N N . GLY A 1 198 ? -8.373 -9.356 -8.812 1.00 94.31 198 GLY A N 1
ATOM 1467 C CA . GLY A 1 198 ? -8.810 -8.098 -9.389 1.00 94.31 198 GLY A CA 1
ATOM 1468 C C . GLY A 1 198 ? -9.152 -8.230 -10.859 1.00 94.31 198 GLY A C 1
ATOM 1469 O O . GLY A 1 198 ? -8.741 -9.164 -11.549 1.00 94.31 198 GLY A O 1
ATOM 1470 N N . ALA A 1 199 ? -9.983 -7.300 -11.300 1.00 93.50 199 ALA A N 1
ATOM 1471 C CA . ALA A 1 199 ? -10.547 -7.245 -12.630 1.00 93.50 199 ALA A CA 1
ATOM 1472 C C . ALA A 1 199 ? -10.452 -5.797 -13.128 1.00 93.50 199 ALA A C 1
ATOM 1474 O O . ALA A 1 199 ? -11.239 -4.944 -12.692 1.00 93.50 199 ALA A O 1
ATOM 1475 N N . PRO A 1 200 ? -9.489 -5.496 -14.011 1.00 91.00 200 PRO A N 1
ATOM 1476 C CA . PRO A 1 200 ? -9.444 -4.217 -14.691 1.00 91.00 200 PRO A CA 1
ATOM 1477 C C . PRO A 1 200 ? -10.540 -4.177 -15.773 1.00 91.00 200 PRO A C 1
ATOM 1479 O O . PRO A 1 200 ? -10.957 -5.208 -16.305 1.00 91.00 200 PRO A O 1
ATOM 1482 N N . SER A 1 201 ? -11.059 -2.987 -16.059 1.00 89.38 201 SER A N 1
ATOM 1483 C CA . SER A 1 201 ? -12.115 -2.770 -17.061 1.00 89.38 201 SER A CA 1
ATOM 1484 C C . SER A 1 201 ? -11.631 -3.005 -18.487 1.00 89.38 201 SER A C 1
ATOM 1486 O O . SER A 1 201 ? -12.380 -3.553 -19.293 1.00 89.38 201 SER A O 1
ATOM 1488 N N . ASP A 1 202 ? -10.372 -2.667 -18.743 1.00 77.75 202 ASP A N 1
ATOM 1489 C CA . ASP A 1 202 ? -9.593 -3.076 -19.903 1.00 77.75 202 ASP A CA 1
ATOM 1490 C C . ASP A 1 202 ? -8.366 -3.849 -19.398 1.00 77.75 202 ASP A C 1
ATOM 1492 O O . ASP A 1 202 ? -7.853 -3.497 -18.333 1.00 77.75 202 ASP A O 1
ATOM 1496 N N . PRO A 1 203 ? -7.881 -4.889 -20.100 1.00 61.41 203 PRO A N 1
ATOM 1497 C CA . PRO A 1 203 ? -6.645 -5.566 -19.716 1.00 61.41 203 PRO A CA 1
ATOM 1498 C C . PRO A 1 203 ? -5.510 -4.540 -19.591 1.00 61.41 203 PRO A C 1
ATOM 1500 O O . PRO A 1 203 ? -5.290 -3.772 -20.529 1.00 61.41 203 PRO A O 1
ATOM 1503 N N . VAL A 1 204 ? -4.850 -4.513 -18.428 1.00 54.44 204 VAL A N 1
ATOM 1504 C CA . VAL A 1 204 ? -3.593 -3.775 -18.205 1.00 54.44 204 VAL A CA 1
ATOM 1505 C C . VAL A 1 204 ? -2.446 -4.415 -18.974 1.00 54.44 204 VAL A C 1
ATOM 1507 O O . VAL A 1 204 ? -2.446 -5.662 -19.101 1.00 54.44 204 VAL A O 1
#

Foldseek 3Di:
DDPPPPFQDKDKDKDKDKAQPDQFGIKIWIKIWMDGQRCCVVVPQQAPRRPPDPDGDIDTQDIWRWHDDPDFKIKIFDQDFVQVVPQDEPQELDCVPHHGGRVRHGPPQDLGAGRFGKMKMWGHVPPPVAKIKMKMKTQRPRDPPPGVPFIKIKIKTWHCPPNWIKIKMWIDTDPKIKIKIKIKDDPDPVDIDIDIDMDIPDDD

Secondary structure (DSSP, 8-state):
-----S----EEEEEEEEEE-GGG-EEEEEEEEEE--TTTTTSTTS-TT----SS---EEEEEEEEEEETTTEEEEEEEE-HHHHSS--SSSS-TTTT-SSHHHHS-TTS---SSEEEEEEEE-BTBTTS-EEEEEEEETT--SSSTTSSEEEEEEEEEEETTEEEEEEEEE-SS-EEEEEEEEEEEETTEEEEEEEEEESS--